Protein AF-A0AAU9S5Z3-F1 (afdb_monomer_lite)

Secondary structure (DSSP, 8-state):
-HHHHHHHHHHHHHHHHHHHHT-PPPP-GGG-PPPP--PPP-TTSPPS-PBPPTT-GGGS----TT--EEEEEEEEETTEEEEEEEES--EEESS-----GGGS--EEEEESBTTB--EEEE-EEE--EE---STTPPEEE--EEEEEEE-S-STT---PPTT-EEEEEEEETTTTEEPPPEEEEPPPPPBTTB--S-EEEEES--SBHHHHHHHHHHHHT--SEEEEES--S-GGGSBTTB-S--S-HHHH-TT-SS----THHHHHHHH-

Structure (mmCIF, N/CA/C/O backbone):
data_AF-A0AAU9S5Z3-F1
#
_entry.id   AF-A0AAU9S5Z3-F1
#
loop_
_atom_site.group_PDB
_atom_site.id
_atom_site.type_symbol
_atom_site.label_atom_id
_atom_site.label_alt_id
_atom_site.label_comp_id
_atom_site.label_asym_id
_atom_site.label_entity_id
_atom_site.label_seq_id
_atom_site.pdbx_PDB_ins_code
_atom_site.Cartn_x
_atom_site.Cartn_y
_atom_site.Cartn_z
_atom_site.occupancy
_atom_site.B_iso_or_equiv
_atom_site.auth_seq_id
_atom_site.auth_comp_id
_atom_site.auth_asym_id
_atom_site.auth_atom_id
_atom_site.pdbx_PDB_model_num
ATOM 1 N N . MET A 1 1 ? -28.022 -54.995 26.817 1.00 54.12 1 MET A N 1
ATOM 2 C CA . MET A 1 1 ? -28.058 -53.637 26.230 1.00 54.12 1 MET A CA 1
ATOM 3 C C . MET A 1 1 ? -27.309 -52.632 27.107 1.00 54.12 1 MET A C 1
ATOM 5 O O . MET A 1 1 ? -26.484 -51.902 26.582 1.00 54.12 1 MET A O 1
ATOM 9 N N . GLU A 1 2 ? -27.480 -52.670 28.433 1.00 51.84 2 GLU A N 1
ATOM 10 C CA . GLU A 1 2 ? -26.767 -51.786 29.379 1.00 51.84 2 GLU A CA 1
ATOM 11 C C . GLU A 1 2 ? -25.238 -51.988 29.429 1.00 51.84 2 GLU A C 1
ATOM 13 O O . GLU A 1 2 ? -24.499 -51.007 29.413 1.00 51.84 2 GLU A O 1
ATOM 18 N N . LEU A 1 3 ? -24.736 -53.234 29.379 1.00 49.97 3 LEU A N 1
ATOM 19 C CA . LEU A 1 3 ? -23.282 -53.489 29.341 1.00 49.97 3 LEU A CA 1
ATOM 20 C C . LEU A 1 3 ? -22.594 -52.896 28.097 1.00 49.97 3 LEU A C 1
ATOM 22 O O . LEU A 1 3 ? -21.469 -52.413 28.181 1.00 49.97 3 LEU A O 1
ATOM 26 N N . TYR A 1 4 ? -23.277 -52.908 26.950 1.00 49.53 4 TYR A N 1
ATOM 27 C CA . TYR A 1 4 ? -22.730 -52.408 25.685 1.00 49.53 4 TYR A CA 1
ATOM 28 C C . TYR A 1 4 ? -22.625 -50.874 25.690 1.00 49.53 4 TYR A C 1
ATOM 30 O O . TYR A 1 4 ? -21.652 -50.309 25.198 1.00 49.53 4 TYR A O 1
ATOM 38 N N . CYS A 1 5 ? -23.596 -50.203 26.319 1.00 53.72 5 CYS A N 1
ATOM 39 C CA . CYS A 1 5 ? -23.606 -48.752 26.484 1.00 53.72 5 CYS A CA 1
ATOM 40 C C . CYS A 1 5 ? -22.512 -48.274 27.457 1.00 53.72 5 CYS A C 1
ATOM 42 O O . CYS A 1 5 ? -21.870 -47.255 27.208 1.00 53.72 5 CYS A O 1
ATOM 44 N N . SER A 1 6 ? -22.255 -49.043 28.523 1.00 56.69 6 SER A N 1
ATOM 45 C CA . SER A 1 6 ? -21.186 -48.767 29.493 1.00 56.69 6 SER A CA 1
ATOM 46 C C . SER A 1 6 ? -19.790 -48.881 28.864 1.00 56.69 6 SER A C 1
ATOM 48 O O . SER A 1 6 ? -18.976 -47.969 28.997 1.00 56.69 6 SER A O 1
ATOM 50 N N . CYS A 1 7 ? -19.535 -49.929 28.067 1.00 58.22 7 CYS A N 1
ATOM 51 C CA . CYS A 1 7 ? -18.265 -50.079 27.347 1.00 58.22 7 CYS A CA 1
ATOM 52 C C . CYS A 1 7 ? -18.008 -48.951 26.338 1.00 58.22 7 CYS A C 1
ATOM 54 O O . CYS A 1 7 ? -16.889 -48.449 26.267 1.00 58.22 7 CYS A O 1
ATOM 56 N N . ILE A 1 8 ? -19.023 -48.521 25.581 1.00 66.94 8 ILE A N 1
ATOM 5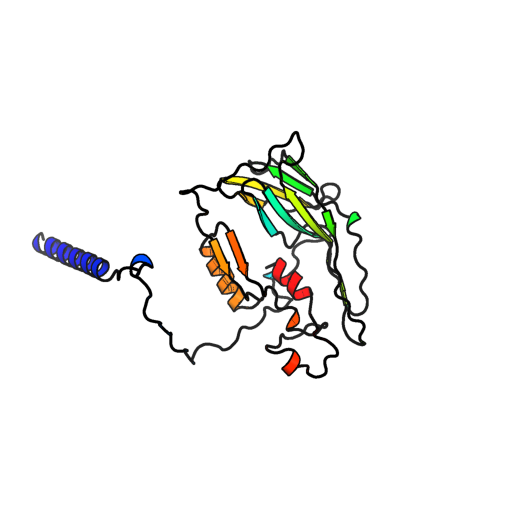7 C CA . ILE A 1 8 ? -18.879 -47.420 24.614 1.00 66.94 8 ILE A CA 1
ATOM 58 C C . ILE A 1 8 ? -18.582 -46.099 25.338 1.00 66.94 8 ILE A C 1
ATOM 60 O O . ILE A 1 8 ? -17.684 -45.366 24.924 1.00 66.94 8 ILE A O 1
ATOM 64 N N . ALA A 1 9 ? -19.266 -45.820 26.451 1.00 65.81 9 ALA A N 1
ATOM 65 C CA . ALA A 1 9 ? -19.010 -44.631 27.262 1.00 65.81 9 ALA A CA 1
ATOM 66 C C . ALA A 1 9 ? -17.590 -44.625 27.858 1.00 65.81 9 ALA A C 1
ATOM 68 O O . ALA A 1 9 ? -16.917 -43.596 27.821 1.00 65.81 9 ALA A O 1
ATOM 69 N N . SER A 1 10 ? -17.093 -45.770 28.339 1.00 63.00 10 SER A N 1
ATOM 70 C CA . SER A 1 10 ? -15.720 -45.896 28.848 1.00 63.00 10 SER A CA 1
ATOM 71 C C . SER A 1 10 ? -14.662 -45.722 27.758 1.00 63.00 10 SER A C 1
ATOM 73 O O . SER A 1 10 ? -13.643 -45.083 28.009 1.00 63.00 10 SER A O 1
ATOM 75 N N . VAL A 1 11 ? -14.897 -46.236 26.546 1.00 69.12 11 VAL A N 1
ATOM 76 C CA . VAL A 1 11 ? -13.977 -46.059 25.409 1.00 69.12 11 VAL A CA 1
ATOM 77 C C . VAL A 1 11 ? -13.938 -44.599 24.961 1.00 69.12 11 VAL A C 1
ATOM 79 O O . VAL A 1 11 ? -12.851 -44.069 24.757 1.00 69.12 11 VAL A O 1
ATOM 82 N N . ILE A 1 12 ? -15.088 -43.921 24.877 1.00 68.06 12 ILE A N 1
ATOM 83 C CA . ILE A 1 12 ? -15.162 -42.487 24.546 1.00 68.06 12 ILE A CA 1
ATOM 84 C C . ILE A 1 12 ? -14.472 -41.643 25.625 1.00 68.06 12 ILE A C 1
ATOM 86 O O . ILE A 1 12 ? -13.715 -40.732 25.297 1.00 68.06 12 ILE A O 1
ATOM 90 N N . PHE A 1 13 ? -14.677 -41.962 26.906 1.00 64.00 13 PHE A N 1
ATOM 91 C CA . PHE A 1 13 ? -14.019 -41.273 28.016 1.00 64.00 13 PHE A CA 1
ATOM 92 C C . PHE A 1 13 ? -12.497 -41.464 27.992 1.00 64.00 13 PHE A C 1
ATOM 94 O O . PHE A 1 13 ? -11.759 -40.491 28.108 1.00 64.00 13 PHE A O 1
ATOM 101 N N . LEU A 1 14 ? -12.011 -42.687 27.758 1.00 59.34 14 LEU A N 1
ATOM 102 C CA . LEU A 1 14 ? -10.579 -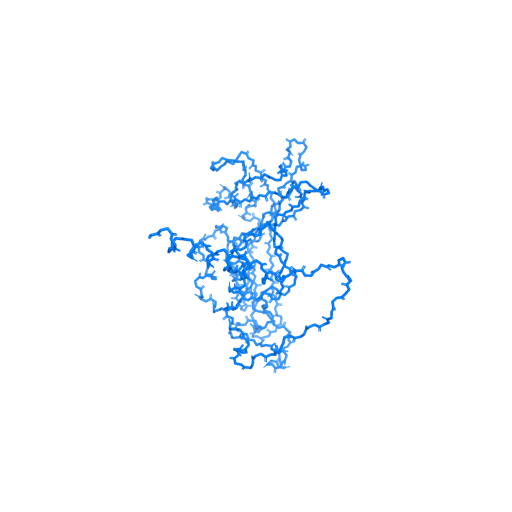42.969 27.590 1.00 59.34 14 LEU A CA 1
ATOM 103 C C . LEU A 1 14 ? -9.987 -42.252 26.369 1.00 59.34 14 LEU A C 1
ATOM 105 O O . LEU A 1 14 ? -8.864 -41.758 26.446 1.00 59.34 14 LEU A O 1
ATOM 109 N N . PHE A 1 15 ? -10.742 -42.137 25.273 1.00 57.88 15 PHE A N 1
ATOM 110 C CA . PHE A 1 15 ? -10.331 -41.367 24.097 1.00 57.88 15 PHE A CA 1
ATOM 111 C C . PHE A 1 15 ? -10.227 -39.868 24.412 1.00 57.88 15 PHE A C 1
ATOM 113 O O . PHE A 1 15 ? -9.223 -39.244 24.085 1.00 57.88 15 PHE A O 1
ATOM 120 N N . LEU A 1 16 ? -11.216 -39.292 25.103 1.00 56.28 16 LEU A N 1
ATOM 121 C CA . LEU A 1 16 ? -11.210 -37.882 25.511 1.00 56.28 16 LEU A CA 1
ATOM 122 C C . LEU A 1 16 ? -10.078 -37.570 26.502 1.00 56.28 16 LEU A C 1
ATOM 124 O O . LEU A 1 16 ? -9.412 -36.546 26.362 1.00 56.28 16 LEU A O 1
ATOM 128 N N . VAL A 1 17 ? -9.805 -38.467 27.453 1.00 56.72 17 VAL A N 1
ATOM 129 C CA . VAL A 1 17 ? -8.675 -38.343 28.389 1.00 56.72 17 VAL A CA 1
ATOM 130 C C . VAL A 1 17 ? -7.336 -38.489 27.658 1.00 56.72 17 VAL A C 1
ATOM 132 O O . VAL A 1 17 ? -6.412 -37.735 27.942 1.00 56.72 17 VAL A O 1
ATOM 135 N N . GLY A 1 18 ? -7.227 -39.387 26.673 1.00 52.41 18 GLY A N 1
ATOM 136 C CA . GLY A 1 18 ? -6.024 -39.547 25.845 1.00 52.41 18 GLY A CA 1
ATOM 137 C C . GLY A 1 18 ? -5.742 -38.356 24.920 1.00 52.41 18 GLY A C 1
ATOM 138 O O . GLY A 1 18 ? -4.580 -38.015 24.692 1.00 52.41 18 GLY A O 1
ATOM 139 N N . VAL A 1 19 ? -6.787 -37.685 24.426 1.00 54.22 19 VAL A N 1
ATOM 140 C CA . VAL A 1 19 ? -6.673 -36.434 23.655 1.00 54.22 19 VAL A CA 1
ATOM 141 C C . VAL A 1 19 ? -6.296 -35.263 24.570 1.00 54.22 19 VAL A C 1
ATOM 143 O O . VAL A 1 19 ? -5.438 -34.465 24.204 1.00 54.22 19 VAL A O 1
ATOM 146 N N . ALA A 1 20 ? -6.851 -35.193 25.785 1.00 51.81 20 ALA A N 1
ATOM 147 C CA . ALA A 1 20 ? -6.477 -34.184 26.779 1.00 51.81 20 ALA A CA 1
ATOM 148 C C . ALA A 1 20 ? -5.044 -34.375 27.317 1.00 51.81 20 ALA A C 1
ATOM 150 O O . ALA A 1 20 ? -4.343 -33.395 27.555 1.00 51.81 20 ALA A O 1
ATOM 151 N N . ALA A 1 21 ? -4.579 -35.620 27.463 1.00 49.38 21 ALA A N 1
ATOM 152 C CA . ALA A 1 21 ? -3.237 -35.945 27.953 1.00 49.38 21 ALA A CA 1
ATOM 153 C C . ALA A 1 21 ? -2.117 -35.680 26.927 1.00 49.38 21 ALA A C 1
ATOM 155 O O . ALA A 1 21 ? -0.960 -35.550 27.313 1.00 49.38 21 ALA A O 1
ATOM 156 N N . ASN A 1 22 ? -2.449 -35.574 25.634 1.00 49.84 22 ASN A N 1
ATOM 157 C CA . ASN A 1 22 ? -1.503 -35.216 24.569 1.00 49.84 22 ASN A CA 1
ATOM 158 C C . ASN A 1 22 ? -1.492 -33.716 24.235 1.00 49.84 22 ASN A C 1
ATOM 160 O O . ASN A 1 22 ? -0.796 -33.300 23.307 1.00 49.84 22 ASN A O 1
ATOM 164 N N . ALA A 1 23 ? -2.222 -32.887 24.986 1.00 54.69 23 ALA A N 1
ATOM 165 C CA . ALA A 1 23 ? -2.047 -31.443 24.936 1.00 54.69 23 ALA A CA 1
ATOM 166 C C . ALA A 1 23 ? -0.729 -31.091 25.638 1.00 54.69 23 ALA A C 1
ATOM 168 O O . ALA A 1 23 ? -0.698 -30.725 26.811 1.00 54.69 23 ALA A O 1
ATOM 169 N N . GLN A 1 24 ? 0.383 -31.267 24.925 1.00 63.69 24 GLN A N 1
ATOM 170 C CA . GLN A 1 24 ? 1.688 -30.810 25.376 1.00 63.69 24 GLN A CA 1
ATOM 171 C C . GLN A 1 24 ? 1.572 -29.313 25.691 1.00 63.69 24 GLN A C 1
ATOM 173 O O . GLN A 1 24 ? 1.201 -28.520 24.824 1.00 63.69 24 GLN A O 1
ATOM 178 N N . SER A 1 25 ? 1.800 -28.943 26.952 1.00 75.56 25 SER A N 1
ATOM 179 C CA . SER A 1 25 ? 1.695 -27.558 27.408 1.00 75.56 25 SER A CA 1
ATOM 180 C C . SER A 1 25 ? 2.581 -26.662 26.547 1.00 75.56 25 SER A C 1
ATOM 182 O O . SER A 1 25 ? 3.755 -26.977 26.341 1.00 75.56 25 SER A O 1
ATOM 184 N N . ILE A 1 26 ? 2.029 -25.556 26.042 1.00 82.00 26 ILE A N 1
ATOM 185 C CA . ILE A 1 26 ? 2.811 -24.570 25.292 1.00 82.00 26 ILE A CA 1
ATOM 186 C C . ILE A 1 26 ? 3.797 -23.936 26.282 1.00 82.00 26 ILE A C 1
ATOM 188 O O . ILE A 1 26 ? 3.345 -23.342 27.263 1.00 82.00 26 ILE A O 1
ATOM 192 N N . PRO A 1 27 ? 5.112 -24.074 26.061 1.00 87.62 27 PRO A N 1
ATOM 193 C CA . PRO A 1 27 ? 6.106 -23.578 26.999 1.00 87.62 27 PRO A CA 1
ATOM 194 C C . PRO A 1 27 ? 6.064 -22.044 27.067 1.00 87.62 27 PRO A C 1
ATOM 196 O O . PRO A 1 27 ? 5.854 -21.373 26.050 1.00 87.62 27 PRO A O 1
ATOM 199 N N . THR A 1 28 ? 6.256 -21.479 28.259 1.00 93.31 28 THR A N 1
ATOM 200 C CA . THR A 1 28 ? 6.151 -20.029 28.502 1.00 93.31 28 THR A CA 1
ATOM 201 C C . THR A 1 28 ? 7.492 -19.405 28.873 1.00 93.31 28 THR A C 1
ATOM 203 O O . THR A 1 28 ? 8.337 -20.035 29.501 1.00 93.31 28 THR A O 1
ATOM 206 N N . THR A 1 29 ? 7.710 -18.136 28.522 1.00 94.56 29 THR A N 1
ATOM 207 C CA . THR A 1 29 ? 8.977 -17.443 28.836 1.00 94.56 29 THR A CA 1
ATOM 208 C C . THR A 1 29 ? 9.222 -17.256 30.340 1.00 94.56 29 THR A C 1
ATOM 210 O O . THR A 1 29 ? 10.347 -16.953 30.732 1.00 94.56 29 THR A O 1
ATOM 213 N N . LEU A 1 30 ? 8.209 -17.477 31.190 1.00 95.94 30 LEU A N 1
ATOM 214 C CA . LEU A 1 30 ? 8.353 -17.531 32.651 1.00 95.94 30 LEU A CA 1
ATOM 215 C C . LEU A 1 30 ? 9.227 -18.707 33.117 1.00 95.94 30 LEU A C 1
ATOM 217 O O . LEU A 1 30 ? 9.802 -18.644 34.199 1.00 95.94 30 LEU A O 1
ATOM 221 N N . GLU A 1 31 ? 9.349 -19.757 32.303 1.00 93.56 31 GLU A N 1
ATOM 222 C CA . GLU A 1 31 ? 10.157 -20.952 32.586 1.00 93.56 31 GLU A CA 1
ATOM 223 C C . GLU A 1 31 ? 11.652 -20.753 32.270 1.00 93.56 31 GLU A C 1
ATOM 225 O O . GLU A 1 31 ? 12.472 -21.621 32.569 1.00 93.56 31 GLU A O 1
ATOM 230 N N . GLY A 1 32 ? 12.024 -19.607 31.692 1.00 93.31 32 GLY A N 1
ATOM 231 C CA . GLY A 1 32 ? 13.385 -19.301 31.257 1.00 93.31 32 GLY A CA 1
ATOM 232 C C . GLY A 1 32 ? 13.624 -19.573 29.765 1.00 93.31 32 GLY A C 1
ATOM 233 O O . GLY A 1 32 ? 12.681 -19.782 29.000 1.00 93.31 32 GLY A O 1
ATOM 234 N N . PRO A 1 33 ? 14.886 -19.504 29.302 1.00 94.00 33 PRO A N 1
ATOM 235 C CA . PRO A 1 33 ? 15.214 -19.709 27.897 1.00 94.00 33 PRO A CA 1
ATOM 236 C C . PRO A 1 33 ? 15.039 -21.175 27.487 1.00 94.00 33 PRO A C 1
ATOM 238 O O . PRO A 1 33 ? 15.480 -22.094 28.178 1.00 94.00 33 PRO A O 1
ATOM 241 N N . PHE A 1 34 ? 14.454 -21.391 26.312 1.00 91.75 34 PHE A N 1
ATOM 242 C CA . PHE A 1 34 ? 14.316 -22.723 25.729 1.00 91.75 34 PHE A CA 1
ATOM 243 C C . PHE A 1 34 ? 15.591 -23.160 25.007 1.00 91.75 34 PHE A C 1
ATOM 245 O O . PHE A 1 34 ? 16.363 -22.335 24.513 1.00 91.75 34 PHE A O 1
ATOM 252 N N . GLN A 1 35 ? 15.786 -24.476 24.901 1.00 93.56 35 GLN A N 1
ATOM 253 C CA . GLN A 1 35 ? 16.856 -25.035 24.076 1.00 93.56 35 GLN A CA 1
ATOM 254 C C . GLN A 1 35 ? 16.640 -24.647 22.602 1.00 93.56 35 GLN A C 1
ATOM 256 O O . GLN A 1 35 ? 15.519 -24.797 22.107 1.00 93.56 35 GLN A O 1
ATOM 261 N N . PRO A 1 36 ? 17.673 -24.170 21.881 1.00 95.56 36 PRO A N 1
ATOM 262 C CA . PRO A 1 36 ? 17.547 -23.846 20.465 1.00 95.56 36 PRO A CA 1
ATOM 263 C C . PRO A 1 36 ? 17.084 -25.053 19.642 1.00 95.56 36 PRO A C 1
ATOM 265 O O . PRO A 1 36 ? 17.676 -26.130 19.705 1.00 95.56 36 PRO A O 1
ATOM 268 N N . VAL A 1 37 ? 16.044 -24.861 18.829 1.00 93.75 37 VAL A N 1
ATOM 269 C CA . VAL A 1 37 ? 15.511 -25.886 17.923 1.00 93.75 37 VAL A CA 1
ATOM 270 C C . VAL A 1 37 ? 15.708 -25.428 16.486 1.00 93.75 37 VAL A C 1
ATOM 272 O O . VAL A 1 37 ? 15.333 -24.317 16.124 1.00 93.75 37 VAL A O 1
ATOM 275 N N . THR A 1 38 ? 16.260 -26.303 15.648 1.00 96.19 38 THR A N 1
ATOM 276 C CA . THR A 1 38 ? 16.353 -26.097 14.198 1.00 96.19 38 THR A CA 1
ATOM 277 C C . THR A 1 38 ? 15.507 -27.148 13.495 1.00 96.19 38 THR A C 1
ATOM 279 O O . THR A 1 38 ? 15.628 -28.339 13.780 1.00 96.19 38 THR A O 1
ATOM 282 N N . ARG A 1 39 ? 14.643 -26.724 12.571 1.00 93.56 39 ARG A N 1
ATOM 283 C CA . ARG A 1 39 ? 13.939 -27.642 11.669 1.00 93.56 39 ARG A CA 1
ATOM 284 C C . ARG A 1 39 ? 14.838 -27.931 10.472 1.00 93.56 39 ARG A C 1
ATOM 286 O O . ARG A 1 39 ? 15.326 -27.001 9.835 1.00 93.56 39 ARG A O 1
ATOM 293 N N . SER A 1 40 ? 15.073 -29.211 10.188 1.00 94.62 40 SER A N 1
ATOM 294 C CA . SER A 1 40 ? 15.846 -29.624 9.017 1.00 94.62 40 SER A CA 1
ATOM 295 C C . SER A 1 40 ? 15.183 -29.118 7.739 1.00 94.62 40 SER A C 1
ATOM 297 O O . SER A 1 40 ? 13.963 -29.188 7.601 1.00 94.62 40 SER A O 1
ATOM 299 N N . PHE A 1 41 ? 15.996 -28.616 6.811 1.00 92.00 41 PHE A N 1
ATOM 300 C CA . PHE A 1 41 ? 15.519 -28.220 5.493 1.00 92.00 41 PHE A CA 1
ATOM 301 C C . PHE A 1 41 ? 14.969 -29.441 4.750 1.00 92.00 41 PHE A C 1
ATOM 303 O O . PHE A 1 41 ? 15.660 -30.454 4.642 1.00 92.00 41 PHE A O 1
ATOM 310 N N . ASP A 1 42 ? 13.746 -29.331 4.236 1.00 93.12 42 ASP A N 1
ATOM 311 C CA . ASP A 1 42 ? 13.145 -30.347 3.379 1.00 93.12 42 ASP A CA 1
ATOM 312 C C . ASP A 1 42 ? 13.542 -30.077 1.914 1.00 93.12 42 ASP A C 1
ATOM 314 O O . ASP A 1 42 ? 13.062 -29.111 1.312 1.00 93.12 42 ASP A O 1
ATOM 318 N N . PRO A 1 43 ? 14.419 -30.905 1.316 1.00 91.88 43 PRO A N 1
ATOM 319 C CA . PRO A 1 43 ? 14.903 -30.688 -0.041 1.00 91.88 43 PRO A CA 1
ATOM 320 C C . PRO A 1 43 ? 13.848 -30.958 -1.120 1.00 91.88 43 PRO A C 1
ATOM 322 O O . PRO A 1 43 ? 14.106 -30.631 -2.278 1.00 91.88 43 PRO A O 1
ATOM 325 N N . SER A 1 44 ? 12.699 -31.547 -0.772 1.00 93.12 44 SER A N 1
ATOM 326 C CA . SER A 1 44 ? 11.589 -31.770 -1.705 1.00 93.12 44 SER A CA 1
ATOM 327 C C . SER A 1 44 ? 10.777 -30.500 -1.985 1.00 93.12 44 SER A C 1
ATOM 329 O O . SER A 1 44 ? 10.070 -30.433 -2.992 1.00 93.12 44 SER A O 1
ATOM 331 N N . LEU A 1 45 ? 10.899 -29.473 -1.135 1.00 88.69 45 LEU A N 1
ATOM 332 C CA . LEU A 1 45 ? 10.197 -28.207 -1.308 1.00 88.69 45 LEU A CA 1
ATOM 333 C C . LEU A 1 45 ? 10.749 -27.414 -2.497 1.00 88.69 45 LEU A C 1
ATOM 335 O O . LEU A 1 45 ? 11.958 -27.348 -2.744 1.00 88.69 45 LEU A O 1
ATOM 339 N N . ARG A 1 46 ? 9.838 -26.752 -3.221 1.00 84.94 46 ARG A N 1
ATOM 340 C CA . ARG A 1 46 ? 10.189 -25.854 -4.323 1.00 84.94 46 ARG A CA 1
ATOM 341 C C . ARG A 1 46 ? 11.108 -24.736 -3.820 1.00 84.94 46 ARG A C 1
ATOM 343 O O . ARG A 1 46 ? 10.836 -24.100 -2.806 1.00 84.94 46 ARG A O 1
ATOM 350 N N . ARG A 1 47 ? 12.181 -24.468 -4.570 1.00 84.75 47 ARG A N 1
ATOM 351 C CA . ARG A 1 47 ? 13.092 -23.349 -4.302 1.00 84.75 47 ARG A CA 1
ATOM 352 C C . ARG A 1 47 ? 12.609 -22.093 -5.021 1.00 84.75 47 ARG A C 1
ATOM 354 O O . ARG A 1 47 ? 12.389 -22.130 -6.230 1.00 84.75 47 ARG A O 1
ATOM 361 N N . GLY A 1 48 ? 12.512 -20.994 -4.279 1.00 84.69 48 GLY A N 1
ATOM 362 C CA . GLY A 1 48 ? 12.032 -19.712 -4.791 1.00 84.69 48 GLY A CA 1
ATOM 363 C C . GLY A 1 48 ? 10.512 -19.654 -4.949 1.00 84.69 48 GLY A C 1
ATOM 364 O O . GLY A 1 48 ? 9.805 -20.647 -4.775 1.00 84.69 48 GLY A O 1
ATOM 365 N N . SER A 1 49 ? 10.025 -18.463 -5.270 1.00 90.81 49 SER A N 1
ATOM 366 C CA . SER A 1 49 ? 8.616 -18.180 -5.524 1.00 90.81 49 SER A CA 1
ATOM 367 C C . SER A 1 49 ? 8.527 -17.337 -6.787 1.00 90.81 49 SER A C 1
ATOM 369 O O . SER A 1 49 ? 9.291 -16.384 -6.926 1.00 90.81 49 SER A O 1
ATOM 371 N N . ASP A 1 50 ? 7.635 -17.701 -7.707 1.00 91.38 50 ASP A N 1
ATOM 372 C CA . ASP A 1 50 ? 7.446 -16.921 -8.928 1.00 91.38 50 ASP A CA 1
ATOM 373 C C . ASP A 1 50 ? 6.650 -15.658 -8.611 1.00 91.38 50 ASP A C 1
ATOM 375 O O . ASP A 1 50 ? 5.562 -15.723 -8.018 1.00 91.38 50 ASP A O 1
ATOM 379 N N . ASP A 1 51 ? 7.178 -14.520 -9.047 1.00 94.94 51 ASP A N 1
ATOM 380 C CA . ASP A 1 51 ? 6.465 -13.253 -9.065 1.00 94.94 51 ASP A CA 1
ATOM 381 C C . ASP A 1 51 ? 5.174 -13.366 -9.881 1.00 94.94 51 ASP A C 1
ATOM 383 O O . ASP A 1 51 ? 5.140 -13.949 -10.967 1.00 94.94 51 ASP A O 1
ATOM 387 N N . LEU A 1 52 ? 4.096 -12.772 -9.366 1.00 95.56 52 LEU A N 1
ATOM 388 C CA . LEU A 1 52 ? 2.847 -12.674 -10.108 1.00 95.56 52 LEU A CA 1
ATOM 389 C C . LEU A 1 52 ? 3.071 -11.844 -11.379 1.00 95.56 52 LEU A C 1
ATOM 391 O O . LEU A 1 52 ? 3.643 -10.751 -11.284 1.00 95.56 52 LEU A O 1
ATOM 395 N N . PRO A 1 53 ? 2.603 -12.305 -12.550 1.00 94.25 53 PRO A N 1
ATOM 396 C CA . PRO A 1 53 ? 2.763 -11.550 -13.782 1.00 94.25 53 PRO A CA 1
ATOM 397 C C . PRO A 1 53 ? 1.903 -10.278 -13.739 1.00 94.25 53 PRO A C 1
ATOM 399 O O . PRO A 1 53 ? 0.863 -10.238 -13.083 1.00 94.25 53 PRO A O 1
ATOM 402 N N . MET A 1 54 ? 2.338 -9.208 -14.410 1.00 93.44 54 MET A N 1
ATOM 403 C CA . MET A 1 54 ? 1.672 -7.895 -14.322 1.00 93.44 54 MET A CA 1
ATOM 404 C C . MET A 1 54 ? 0.257 -7.861 -14.915 1.00 93.44 54 MET A C 1
ATOM 406 O O . MET A 1 54 ? -0.514 -6.957 -14.603 1.00 93.44 54 MET A O 1
ATOM 410 N N . ASP A 1 55 ? -0.092 -8.836 -15.751 1.00 92.56 55 ASP A N 1
ATOM 411 C CA . ASP A 1 55 ? -1.432 -9.046 -16.303 1.00 92.56 55 ASP A CA 1
ATOM 412 C C . ASP A 1 55 ? -2.331 -9.911 -15.399 1.00 92.56 55 ASP A C 1
ATOM 414 O O . ASP A 1 55 ? -3.501 -10.137 -15.723 1.00 92.56 55 ASP A O 1
ATOM 418 N N . HIS A 1 56 ? -1.826 -10.369 -14.246 1.00 94.81 56 HIS A N 1
ATOM 419 C CA . HIS A 1 56 ? -2.602 -11.138 -13.282 1.00 94.81 56 HIS A CA 1
ATOM 420 C C . HIS A 1 56 ? -3.846 -10.335 -12.836 1.00 94.81 56 HIS A C 1
ATOM 422 O O . HIS A 1 56 ? -3.709 -9.182 -12.420 1.00 94.81 56 HIS A O 1
ATOM 428 N N . PRO A 1 57 ? -5.060 -10.928 -12.809 1.00 93.56 57 PRO A N 1
ATOM 429 C CA . PRO A 1 57 ? -6.309 -10.202 -12.538 1.00 93.56 57 PRO A CA 1
ATOM 430 C C . PRO A 1 57 ? -6.319 -9.367 -11.249 1.00 93.56 57 PRO A C 1
ATOM 432 O O . PRO A 1 57 ? -6.836 -8.257 -11.242 1.00 93.56 57 PRO A O 1
ATOM 435 N N . ARG A 1 58 ? -5.707 -9.878 -10.172 1.00 90.56 58 ARG A N 1
ATOM 436 C CA . ARG A 1 58 ? -5.549 -9.161 -8.888 1.00 90.56 58 ARG A CA 1
ATOM 437 C C . ARG A 1 58 ? -4.684 -7.891 -8.960 1.00 90.56 58 ARG A C 1
ATOM 439 O O . ARG A 1 58 ? -4.840 -7.025 -8.119 1.00 90.56 58 ARG A O 1
ATOM 446 N N . LEU A 1 59 ? -3.788 -7.770 -9.943 1.00 94.62 59 LEU A N 1
ATOM 447 C CA . LEU A 1 59 ? -2.907 -6.601 -10.105 1.00 94.62 59 LEU A CA 1
ATOM 448 C C . LEU A 1 59 ? -3.465 -5.586 -11.109 1.00 94.62 59 LEU A C 1
ATOM 450 O O . LEU A 1 59 ? -2.918 -4.491 -11.291 1.00 94.62 59 LEU A O 1
ATOM 454 N N . LYS A 1 60 ? -4.540 -5.963 -11.807 1.00 92.31 60 LYS A N 1
ATOM 455 C CA . LYS A 1 60 ? -5.171 -5.133 -12.819 1.00 92.31 60 LYS A CA 1
ATOM 456 C C . LYS A 1 60 ? -5.881 -3.963 -12.149 1.00 92.31 60 LYS A C 1
ATOM 458 O O . LYS A 1 60 ? -6.586 -4.113 -11.155 1.00 92.31 60 LYS A O 1
ATOM 463 N N . LYS A 1 61 ? -5.732 -2.784 -12.744 1.00 92.81 61 LYS A N 1
ATOM 464 C CA . LYS A 1 61 ? -6.549 -1.627 -12.399 1.00 92.81 61 LYS A CA 1
ATOM 465 C C . LYS A 1 61 ? -8.013 -1.899 -12.772 1.00 92.81 61 LYS A C 1
ATOM 467 O O . LYS A 1 61 ? -8.323 -2.094 -13.947 1.00 92.81 61 LYS A O 1
ATOM 472 N N . ASN A 1 62 ? -8.896 -1.898 -11.774 1.00 90.31 62 ASN A N 1
ATOM 473 C CA . ASN A 1 62 ? -10.332 -2.173 -11.940 1.00 90.31 62 ASN A CA 1
ATOM 474 C C . ASN A 1 62 ? -11.208 -0.911 -11.911 1.00 90.31 62 ASN A C 1
ATOM 476 O O . ASN A 1 62 ? -12.431 -1.010 -11.931 1.00 90.31 62 ASN A O 1
ATOM 480 N N . VAL A 1 63 ? -10.590 0.269 -11.871 1.00 92.25 63 VAL A N 1
ATOM 481 C CA . VAL A 1 63 ? -11.275 1.564 -11.867 1.00 92.25 63 VAL A CA 1
ATOM 482 C C . VAL A 1 63 ? -10.852 2.391 -13.079 1.00 92.25 63 VAL A C 1
ATOM 484 O O . VAL A 1 63 ? -9.761 2.214 -13.615 1.00 92.25 63 VAL A O 1
ATOM 487 N N . THR A 1 64 ? -11.714 3.295 -13.531 1.00 89.56 64 THR A N 1
ATOM 488 C CA . THR A 1 64 ? -11.450 4.172 -14.684 1.00 89.56 64 THR A CA 1
ATOM 489 C C . THR A 1 64 ? -11.261 5.618 -14.241 1.00 89.56 64 THR A C 1
ATOM 491 O O . THR A 1 64 ? -11.787 6.006 -13.204 1.00 89.56 64 THR A O 1
ATOM 494 N N . SER A 1 65 ? -10.614 6.455 -15.057 1.00 88.75 65 SER A N 1
ATOM 495 C CA . SER A 1 65 ? -10.495 7.899 -14.789 1.00 88.75 65 SER A CA 1
ATOM 496 C C . SER A 1 65 ? -9.858 8.181 -13.410 1.00 88.75 65 SER A C 1
ATOM 498 O O . SER A 1 65 ? -8.854 7.562 -13.060 1.00 88.75 65 SER A O 1
ATOM 500 N N . MET A 1 66 ? -10.428 9.107 -12.635 1.00 94.25 66 MET A N 1
ATOM 501 C CA . MET A 1 66 ? -9.933 9.543 -11.325 1.00 94.25 66 MET A CA 1
ATOM 502 C C . MET A 1 66 ? -10.581 8.804 -10.147 1.00 94.25 66 MET A C 1
ATOM 504 O O . MET A 1 66 ? -10.547 9.292 -9.021 1.00 94.25 66 MET A O 1
ATOM 508 N N . PHE A 1 67 ? -11.190 7.638 -10.381 1.00 96.88 67 PHE A N 1
ATOM 509 C CA . PHE A 1 67 ? -11.698 6.823 -9.280 1.00 96.88 67 PHE A CA 1
ATOM 510 C C . PHE A 1 67 ? -10.539 6.279 -8.422 1.00 96.88 67 PHE A C 1
ATOM 512 O O . PHE A 1 67 ? -9.517 5.869 -8.979 1.00 96.88 67 PHE A O 1
ATOM 519 N N . PRO A 1 68 ? -10.690 6.247 -7.085 1.00 97.88 68 PRO A N 1
ATOM 520 C CA . PRO A 1 68 ? -9.671 5.725 -6.182 1.00 97.88 68 PRO A CA 1
ATOM 521 C C . PRO A 1 68 ? -9.322 4.249 -6.405 1.00 97.88 68 PRO A C 1
ATOM 523 O O . PRO A 1 68 ? -10.200 3.388 -6.462 1.00 97.88 68 PRO A O 1
ATOM 526 N N . GLU A 1 69 ? -8.028 3.950 -6.411 1.00 97.81 69 GLU A N 1
ATOM 527 C CA . GLU A 1 69 ? -7.443 2.611 -6.297 1.00 97.81 69 GLU A CA 1
ATOM 528 C C . GLU A 1 69 ? -6.409 2.570 -5.162 1.00 97.81 69 GLU A C 1
ATOM 530 O O . GLU A 1 69 ? -6.090 3.601 -4.569 1.00 97.81 69 GLU A O 1
ATOM 535 N N . GLN A 1 70 ? -5.880 1.378 -4.858 1.00 97.94 70 GLN A N 1
ATOM 536 C CA . GLN A 1 70 ? -4.790 1.198 -3.886 1.00 97.94 70 GLN A CA 1
ATOM 537 C C . GLN A 1 70 ? -5.104 1.833 -2.516 1.00 97.94 70 GLN A C 1
ATOM 539 O O . GLN A 1 70 ? -4.286 2.529 -1.914 1.00 97.94 70 GLN A O 1
ATOM 544 N N . ILE A 1 71 ? -6.348 1.660 -2.053 1.00 98.44 71 ILE A N 1
ATOM 545 C CA . ILE A 1 71 ? -6.840 2.315 -0.840 1.00 98.44 71 ILE A CA 1
ATOM 546 C C . ILE A 1 71 ? -6.241 1.625 0.385 1.00 98.44 71 ILE A C 1
ATOM 548 O O . ILE A 1 71 ? -6.510 0.451 0.629 1.00 98.44 71 ILE A O 1
ATOM 552 N N . ALA A 1 72 ? -5.496 2.380 1.185 1.00 98.31 72 ALA A N 1
ATOM 553 C CA . ALA A 1 72 ? -4.811 1.899 2.375 1.00 98.31 72 ALA A CA 1
ATOM 554 C C . ALA A 1 72 ? -5.140 2.751 3.606 1.00 98.31 72 ALA A C 1
ATOM 556 O O . ALA A 1 72 ? -5.377 3.961 3.520 1.00 98.31 72 ALA A O 1
ATOM 557 N N . LEU A 1 73 ? -5.123 2.103 4.770 1.00 98.31 73 LEU A N 1
ATOM 558 C CA . LEU A 1 73 ? -5.306 2.732 6.073 1.00 98.31 73 LEU A CA 1
ATOM 559 C C . LEU A 1 73 ? -4.007 2.663 6.871 1.00 98.31 73 LEU A C 1
ATOM 561 O O . LEU A 1 73 ? -3.322 1.643 6.853 1.00 98.31 73 LEU A O 1
ATOM 565 N N . ALA A 1 74 ? -3.692 3.727 7.606 1.00 97.94 74 ALA A N 1
ATOM 566 C CA . ALA A 1 74 ? -2.570 3.735 8.538 1.00 97.94 74 ALA A CA 1
ATOM 567 C C . ALA A 1 74 ? -2.950 4.435 9.843 1.00 97.94 74 ALA A C 1
ATOM 569 O O . ALA A 1 74 ? -3.463 5.554 9.852 1.00 97.94 74 ALA A O 1
ATOM 570 N N . ILE A 1 75 ? -2.683 3.776 10.966 1.00 95.12 75 ILE A N 1
ATOM 571 C CA . ILE A 1 75 ? -2.996 4.322 12.284 1.00 95.12 75 ILE A CA 1
ATOM 572 C C . ILE A 1 75 ? -2.091 5.512 12.621 1.00 95.12 75 ILE A C 1
ATOM 574 O O . ILE A 1 75 ? -0.883 5.465 12.404 1.00 95.12 75 ILE A O 1
ATOM 578 N N . SER A 1 76 ? -2.668 6.573 13.192 1.00 93.88 76 SER A N 1
ATOM 579 C CA . SER A 1 76 ? -1.902 7.655 13.826 1.00 93.88 76 SER A CA 1
ATOM 580 C C . SER A 1 76 ? -2.031 7.604 15.347 1.00 93.88 76 SER A C 1
ATOM 582 O O . SER A 1 76 ? -1.035 7.710 16.055 1.00 93.88 76 SER A O 1
ATOM 584 N N . SER A 1 77 ? -3.251 7.446 15.856 1.00 92.75 77 SER A N 1
ATOM 585 C CA . SER A 1 77 ? -3.558 7.290 17.279 1.00 92.75 77 SER A CA 1
ATOM 586 C C . SER A 1 77 ? -4.877 6.513 17.426 1.00 92.75 77 SER A C 1
ATOM 588 O O . SER A 1 77 ? -5.568 6.303 16.428 1.00 92.75 77 SER A O 1
ATOM 590 N N . PRO A 1 78 ? -5.297 6.121 18.642 1.00 92.19 78 PRO A N 1
ATOM 591 C CA . PRO A 1 78 ? -6.626 5.533 18.857 1.00 92.19 78 PRO A CA 1
ATOM 592 C C . PRO A 1 78 ? -7.788 6.406 18.355 1.00 92.19 78 PRO A C 1
ATOM 594 O O . PRO A 1 78 ? -8.867 5.895 18.085 1.00 92.19 78 PRO A O 1
ATOM 597 N N . SER A 1 79 ? -7.565 7.715 18.214 1.00 93.62 79 SER A N 1
ATOM 598 C CA . SER A 1 79 ? -8.551 8.695 17.753 1.00 93.62 79 SER A CA 1
ATOM 599 C C . SER A 1 79 ? -8.224 9.307 16.387 1.00 93.62 79 SER A C 1
ATOM 601 O O . SER A 1 79 ? -8.839 10.302 15.988 1.00 93.62 79 SER A O 1
ATOM 603 N N . SER A 1 80 ? -7.254 8.745 15.654 1.00 95.00 80 SER A N 1
ATOM 604 C CA . SER A 1 80 ? -6.848 9.265 14.351 1.00 95.00 80 SER A CA 1
ATOM 605 C C . SER A 1 80 ? -6.342 8.194 13.387 1.00 95.00 80 SER A C 1
ATOM 607 O O . SER A 1 80 ? -5.505 7.356 13.728 1.00 95.00 80 SER A O 1
ATOM 609 N N . MET A 1 81 ? -6.818 8.283 12.146 1.00 97.06 81 MET A N 1
ATOM 610 C CA . MET A 1 81 ? -6.517 7.354 11.060 1.00 97.06 81 MET A CA 1
ATOM 611 C C . MET A 1 81 ? -6.131 8.129 9.801 1.00 97.06 81 MET A C 1
ATOM 613 O O . MET A 1 81 ? -6.766 9.129 9.464 1.00 97.06 81 MET A O 1
ATOM 617 N N .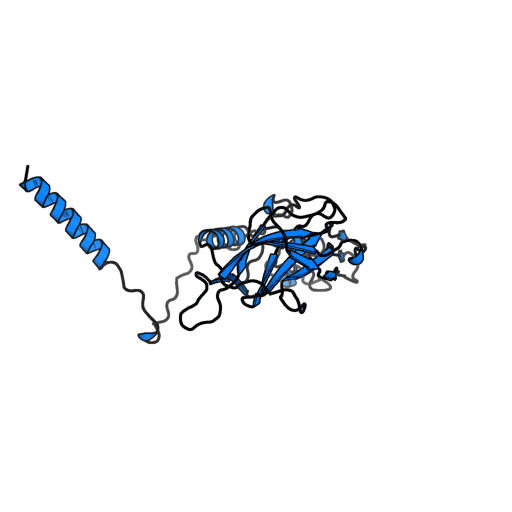 TRP A 1 82 ? -5.118 7.657 9.089 1.00 98.31 82 TRP A N 1
ATOM 618 C CA . TRP A 1 82 ? -4.820 8.076 7.728 1.00 98.31 82 TRP A CA 1
ATOM 619 C C . TRP A 1 82 ? -5.562 7.189 6.742 1.00 98.31 82 TRP A C 1
ATOM 621 O O . TRP A 1 82 ? -5.527 5.965 6.853 1.00 98.31 82 TRP A O 1
ATOM 631 N N . VAL A 1 83 ? -6.183 7.817 5.752 1.00 98.69 83 VAL A N 1
ATOM 632 C CA . VAL A 1 83 ? -6.727 7.159 4.567 1.00 98.69 83 VAL A CA 1
ATOM 633 C C . VAL A 1 83 ? -5.912 7.637 3.378 1.00 98.69 83 VAL A C 1
ATOM 635 O O . VAL A 1 83 ? -5.797 8.845 3.155 1.00 98.69 83 VAL A O 1
ATOM 638 N N . SER A 1 84 ? -5.341 6.697 2.634 1.00 98.81 84 SER A N 1
ATOM 639 C CA . SER A 1 84 ? -4.531 6.983 1.451 1.00 98.81 84 SER A CA 1
ATOM 640 C C . SER A 1 84 ? -5.041 6.204 0.251 1.00 98.81 84 SER A C 1
ATOM 642 O O . SER A 1 84 ? -5.598 5.123 0.422 1.00 98.81 84 SER A O 1
ATOM 644 N N . TRP A 1 85 ? -4.892 6.761 -0.944 1.00 98.75 85 TRP A N 1
ATOM 645 C CA . TRP A 1 85 ? -5.282 6.112 -2.198 1.00 98.75 85 TRP A CA 1
ATOM 646 C C . TRP A 1 85 ? -4.562 6.756 -3.382 1.00 98.75 85 TRP A C 1
ATOM 648 O O . TRP A 1 85 ? -3.934 7.807 -3.233 1.00 98.75 85 TRP A O 1
ATOM 658 N N . VAL A 1 86 ? -4.685 6.147 -4.557 1.00 98.62 86 VAL A N 1
ATOM 659 C CA . VAL A 1 86 ? -4.161 6.675 -5.823 1.00 98.62 86 VAL A CA 1
ATOM 660 C C . VAL A 1 86 ? -5.318 6.950 -6.785 1.00 98.62 86 VAL A C 1
ATOM 662 O O . VAL A 1 86 ? -6.303 6.213 -6.793 1.00 98.62 86 VAL A O 1
ATOM 665 N N . THR A 1 87 ? -5.226 8.011 -7.586 1.00 97.88 87 THR A N 1
ATOM 666 C CA . THR A 1 87 ? -6.132 8.292 -8.713 1.00 97.88 87 THR A CA 1
ATOM 667 C C . THR A 1 87 ? -5.344 8.527 -10.002 1.00 97.88 87 THR A C 1
ATOM 669 O O . THR A 1 87 ? -4.170 8.904 -9.977 1.00 97.88 87 THR A O 1
ATOM 672 N N . GLY A 1 88 ? -5.985 8.300 -11.151 1.00 95.94 88 GLY A N 1
ATOM 673 C CA . GLY A 1 88 ? -5.332 8.436 -12.454 1.00 95.94 88 GLY A CA 1
ATOM 674 C C . GLY A 1 88 ? -4.345 7.306 -12.763 1.00 95.94 88 GLY A C 1
ATOM 675 O O . GLY A 1 88 ? -4.175 6.366 -11.986 1.00 95.94 88 GLY A O 1
ATOM 676 N N . ASP A 1 89 ? -3.747 7.361 -13.950 1.00 95.44 89 ASP A N 1
ATOM 677 C CA . ASP A 1 89 ? -2.831 6.331 -14.441 1.00 95.44 89 ASP A CA 1
ATOM 678 C C . ASP A 1 89 ? -1.376 6.759 -14.260 1.00 95.44 89 ASP A C 1
ATOM 680 O O . ASP A 1 89 ? -0.978 7.852 -14.670 1.00 95.44 89 ASP A O 1
ATOM 684 N N . ALA A 1 90 ? -0.576 5.863 -13.682 1.00 97.06 90 ALA A N 1
ATOM 685 C CA . ALA A 1 90 ? 0.870 5.985 -13.721 1.00 97.06 90 ALA A CA 1
ATOM 686 C C . ALA A 1 90 ? 1.378 5.841 -15.164 1.00 97.06 90 ALA A C 1
ATOM 688 O O . ALA A 1 90 ? 0.789 5.129 -15.982 1.00 97.06 90 ALA A O 1
ATOM 689 N N . GLN A 1 91 ? 2.499 6.485 -15.472 1.00 98.31 91 GLN A N 1
ATOM 690 C CA . GLN A 1 91 ? 3.134 6.404 -16.784 1.00 98.31 91 GLN A CA 1
ATOM 691 C C . GLN A 1 91 ? 4.503 5.756 -16.644 1.00 98.31 91 GLN A C 1
ATOM 693 O O . GLN A 1 91 ? 5.247 6.047 -15.707 1.00 98.31 91 GLN A O 1
ATOM 698 N N . ILE A 1 92 ? 4.848 4.910 -17.609 1.00 98.06 92 ILE A N 1
ATOM 699 C CA . ILE A 1 92 ? 6.165 4.296 -17.717 1.00 98.06 92 ILE A CA 1
ATOM 700 C C . ILE A 1 92 ? 6.646 4.338 -19.164 1.00 98.06 92 ILE A C 1
ATOM 702 O O . ILE A 1 92 ? 5.883 4.064 -20.090 1.00 98.06 92 ILE A O 1
ATOM 706 N N . GLY A 1 93 ? 7.914 4.682 -19.363 1.00 98.12 93 GLY A N 1
ATOM 707 C CA . GLY A 1 93 ? 8.532 4.743 -20.682 1.00 98.12 93 GLY A CA 1
ATOM 708 C C . GLY A 1 93 ? 9.704 5.712 -20.718 1.00 98.12 93 GLY A C 1
ATOM 709 O O . GLY A 1 93 ? 10.115 6.251 -19.697 1.00 98.12 93 GLY A O 1
ATOM 710 N N . LEU A 1 94 ? 10.257 5.957 -21.906 1.00 97.62 94 LEU A N 1
ATOM 711 C CA . LEU A 1 94 ? 11.384 6.887 -22.066 1.00 97.62 94 LEU A CA 1
ATOM 712 C C . LEU A 1 94 ? 11.012 8.318 -21.645 1.00 97.62 94 LEU A C 1
ATOM 714 O O . LEU A 1 94 ? 11.787 8.987 -20.967 1.00 97.62 94 LEU A O 1
ATOM 718 N N . ASN A 1 95 ? 9.798 8.749 -21.991 1.00 96.75 95 ASN A N 1
ATOM 719 C CA . ASN A 1 95 ? 9.254 10.054 -21.634 1.00 96.75 95 ASN A CA 1
ATOM 720 C C . ASN A 1 95 ? 8.012 9.866 -20.765 1.00 96.75 95 ASN A C 1
ATOM 722 O O . ASN A 1 95 ? 7.107 9.119 -21.134 1.00 96.75 95 ASN A O 1
ATOM 726 N N . VAL A 1 96 ? 7.966 10.570 -19.638 1.00 98.31 96 VAL A N 1
ATOM 727 C CA . VAL A 1 96 ? 6.818 10.608 -18.726 1.00 98.31 96 VAL A CA 1
ATOM 728 C C . VAL A 1 96 ? 6.518 12.059 -18.378 1.00 98.31 96 VAL A C 1
ATOM 730 O O . VAL A 1 96 ? 7.432 12.879 -18.291 1.00 98.31 96 VAL A O 1
ATOM 733 N N . THR A 1 97 ? 5.245 12.394 -18.200 1.00 98.38 97 THR A N 1
ATOM 734 C CA . THR A 1 97 ? 4.812 13.733 -17.778 1.00 98.38 97 THR A CA 1
ATOM 735 C C . THR A 1 97 ? 4.043 13.603 -16.469 1.00 98.38 97 THR A C 1
ATOM 737 O O . THR A 1 97 ? 2.938 13.060 -16.492 1.00 98.38 97 THR A O 1
ATOM 740 N N . PRO A 1 98 ? 4.602 14.058 -15.331 1.00 98.38 98 PRO A N 1
ATOM 741 C CA . PRO A 1 98 ? 3.917 13.977 -14.047 1.00 98.38 98 PRO A CA 1
ATOM 742 C C . PRO A 1 98 ? 2.541 14.641 -14.097 1.00 98.38 98 PRO A C 1
ATOM 744 O O . PRO A 1 98 ? 2.385 15.715 -14.680 1.00 98.38 98 PRO A O 1
ATOM 747 N N . LEU A 1 99 ? 1.549 13.996 -13.484 1.00 97.94 99 LEU A N 1
ATOM 748 C CA . LEU A 1 99 ? 0.218 14.578 -13.327 1.00 97.94 99 LEU A CA 1
ATOM 749 C C . LEU A 1 99 ? 0.281 15.785 -12.381 1.00 97.94 99 LEU A C 1
ATOM 751 O O . LEU A 1 99 ? 1.106 15.823 -11.469 1.00 97.94 99 LEU A O 1
ATOM 755 N N . ASP A 1 100 ? -0.617 16.753 -12.569 1.00 97.75 100 ASP A N 1
ATOM 756 C CA . ASP A 1 100 ? -0.783 17.857 -11.624 1.00 97.75 100 ASP A CA 1
ATOM 757 C C . ASP A 1 100 ? -1.674 17.399 -10.452 1.00 97.75 100 ASP A C 1
ATOM 759 O O . ASP A 1 100 ? -2.882 17.204 -10.643 1.00 97.75 100 ASP A O 1
ATOM 763 N N . PRO A 1 101 ? -1.123 17.236 -9.232 1.00 97.25 101 PRO A N 1
ATOM 764 C CA . PRO A 1 101 ? -1.880 16.738 -8.088 1.00 97.25 101 PRO A CA 1
ATOM 765 C C . PRO A 1 101 ? -2.996 17.691 -7.637 1.00 97.25 101 PRO A C 1
ATOM 767 O O . PRO A 1 101 ? -3.892 17.259 -6.913 1.00 97.25 101 PRO A O 1
ATOM 770 N N . SER A 1 102 ? -2.979 18.965 -8.050 1.00 95.50 102 SER A N 1
ATOM 771 C CA . SER A 1 102 ? -4.017 19.946 -7.701 1.00 95.50 102 SER A CA 1
ATOM 772 C C . SER A 1 102 ? -5.324 19.764 -8.478 1.00 95.50 102 SER A C 1
ATOM 774 O O . SER A 1 102 ? -6.347 20.341 -8.111 1.00 95.50 102 SER A O 1
ATOM 776 N N . THR A 1 103 ? -5.309 18.934 -9.525 1.00 94.75 103 THR A N 1
ATOM 777 C CA . THR A 1 103 ? -6.469 18.694 -10.397 1.00 94.75 103 THR A CA 1
ATOM 778 C C . THR A 1 103 ? -7.533 17.790 -9.780 1.00 94.75 103 THR A C 1
ATOM 780 O O . THR A 1 103 ? -8.660 17.786 -10.269 1.00 94.75 103 THR A O 1
ATOM 783 N N . VAL A 1 104 ? -7.202 17.050 -8.716 1.00 95.81 104 VAL A N 1
ATOM 784 C CA . VAL A 1 104 ? -8.107 16.122 -8.021 1.00 95.81 104 VAL A CA 1
ATOM 785 C C . VAL A 1 104 ? -8.049 16.388 -6.519 1.00 95.81 104 VAL A C 1
ATOM 787 O O . VAL A 1 104 ? -6.982 16.344 -5.900 1.00 95.81 104 VAL A O 1
ATOM 790 N N . ALA A 1 105 ? -9.198 16.656 -5.905 1.00 96.25 105 ALA A N 1
ATOM 791 C CA . ALA A 1 105 ? -9.297 16.887 -4.473 1.00 96.25 105 ALA A CA 1
ATOM 792 C C . ALA A 1 105 ? -9.075 15.597 -3.668 1.00 96.25 105 ALA A C 1
ATOM 794 O O . ALA A 1 105 ? -9.389 14.489 -4.094 1.00 96.25 105 ALA A O 1
ATOM 795 N N . SER A 1 106 ? -8.556 15.764 -2.451 1.00 97.81 106 SER A N 1
ATOM 796 C CA . SER A 1 106 ? -8.327 14.668 -1.508 1.00 97.81 106 SER A CA 1
ATOM 797 C C . SER A 1 106 ? -9.365 14.731 -0.397 1.00 97.81 106 SER A C 1
ATOM 799 O O . SER A 1 106 ? -9.170 15.462 0.576 1.00 97.81 106 SER A O 1
ATOM 801 N N . GLU A 1 107 ? -10.476 14.011 -0.532 1.00 97.19 107 GLU A N 1
ATOM 802 C CA . GLU A 1 107 ? -11.583 14.056 0.422 1.00 97.19 107 GLU A CA 1
ATOM 803 C C . GLU A 1 107 ? -11.895 12.684 1.021 1.00 97.19 107 GLU A C 1
ATOM 805 O O . GLU A 1 107 ? -11.890 11.669 0.331 1.00 97.19 107 GLU A O 1
ATOM 810 N N . VAL A 1 108 ? -12.222 12.664 2.314 1.00 97.88 108 VAL A N 1
ATOM 811 C CA . VAL A 1 108 ? -12.785 11.494 2.996 1.00 97.88 108 VAL A CA 1
ATOM 812 C C . VAL A 1 108 ? -14.078 11.891 3.674 1.00 97.88 108 VAL A C 1
ATOM 814 O O . VAL A 1 108 ? -14.102 12.797 4.508 1.00 97.88 108 VAL A O 1
ATOM 817 N N . TRP A 1 109 ? -15.144 11.192 3.314 1.00 96.88 109 TRP A N 1
ATOM 818 C CA . TRP A 1 109 ? -16.464 11.308 3.912 1.00 96.88 109 TRP A CA 1
ATOM 819 C C . TRP A 1 109 ? -16.650 10.100 4.823 1.00 96.88 109 TRP A C 1
ATOM 821 O O . TRP A 1 109 ? -16.438 8.979 4.369 1.00 96.88 109 TRP A O 1
ATOM 831 N N . TYR A 1 110 ? -17.001 10.299 6.093 1.00 97.19 110 TYR A N 1
ATOM 832 C CA . TYR A 1 110 ? -17.074 9.214 7.073 1.00 97.19 110 TYR A CA 1
ATOM 833 C C . TYR A 1 110 ? -18.196 9.394 8.104 1.00 97.19 110 TYR A C 1
ATOM 835 O O . TYR A 1 110 ? -18.700 10.498 8.329 1.00 97.19 110 TYR A O 1
ATOM 843 N N . GLY A 1 111 ? -18.601 8.291 8.732 1.00 96.38 111 GLY A N 1
ATOM 844 C CA . GLY A 1 111 ? -19.644 8.250 9.757 1.00 96.38 111 GLY A CA 1
ATOM 845 C C . GLY A 1 111 ? -19.714 6.897 10.467 1.00 96.38 111 GLY A C 1
ATOM 846 O O . GLY A 1 111 ? -18.997 5.966 10.113 1.00 96.38 111 GLY A O 1
ATOM 847 N N . LYS A 1 112 ? -20.565 6.788 11.493 1.00 96.62 112 LYS A N 1
ATOM 848 C CA . LYS A 1 112 ? -20.733 5.556 12.294 1.00 96.62 112 LYS A CA 1
ATOM 849 C C . LYS A 1 112 ? -21.798 4.600 11.736 1.00 96.62 112 LYS A C 1
ATOM 851 O O . LYS A 1 112 ? -21.929 3.478 12.211 1.00 96.62 112 LYS A O 1
ATOM 856 N N . GLU A 1 113 ? -22.545 5.028 10.720 1.00 97.62 113 GLU A N 1
ATOM 857 C CA . GLU A 1 113 ? -23.611 4.250 10.084 1.00 97.62 113 GLU A CA 1
ATOM 858 C C . GLU A 1 113 ? -23.343 4.106 8.582 1.00 97.62 113 GLU A C 1
ATOM 860 O O . GLU A 1 113 ? -22.979 5.079 7.916 1.00 97.62 113 GLU A O 1
ATOM 865 N N . SER A 1 114 ? -23.548 2.897 8.050 1.00 98.19 114 SER A N 1
ATOM 866 C CA . SER A 1 114 ? -23.431 2.619 6.614 1.00 98.19 114 SER A CA 1
ATOM 867 C C . SER A 1 114 ? -24.386 3.513 5.816 1.00 98.19 114 SER A C 1
ATOM 869 O O . SER A 1 114 ? -25.534 3.742 6.208 1.00 98.19 114 SER A O 1
ATOM 871 N N . GLY A 1 115 ? -23.886 4.075 4.719 1.00 97.44 115 GLY A N 1
ATOM 872 C CA . GLY A 1 115 ? -24.603 5.007 3.852 1.00 97.44 115 GLY A CA 1
ATOM 873 C C . GLY A 1 115 ? -24.789 6.421 4.417 1.00 97.44 115 GLY A C 1
ATOM 874 O O . GLY A 1 115 ? -25.369 7.262 3.730 1.00 97.44 115 GLY A O 1
ATOM 875 N N . LYS A 1 116 ? -24.306 6.726 5.633 1.00 97.06 116 LYS A N 1
ATOM 876 C CA . LYS A 1 116 ? -24.460 8.045 6.275 1.00 97.06 116 LYS A CA 1
ATOM 877 C C . LYS A 1 116 ? -23.113 8.654 6.670 1.00 97.06 116 LYS A C 1
ATOM 879 O O . LYS A 1 116 ? -22.599 8.436 7.766 1.00 97.06 116 LYS A O 1
ATOM 884 N N . TYR A 1 117 ? -22.580 9.506 5.797 1.00 94.62 117 TYR A N 1
ATOM 885 C CA . TYR A 1 117 ? -21.275 10.155 5.975 1.00 94.62 117 TYR A CA 1
ATOM 886 C C . TYR A 1 117 ? -21.424 11.625 6.384 1.00 94.62 117 TYR A C 1
ATOM 888 O O . TYR A 1 117 ? -21.302 12.534 5.567 1.00 94.62 117 TYR A O 1
ATOM 896 N N . LEU A 1 118 ? -21.739 11.864 7.657 1.00 91.88 118 LEU A N 1
ATOM 897 C CA . LEU A 1 118 ? -21.994 13.216 8.175 1.00 91.88 118 LEU A CA 1
ATOM 898 C C . LEU A 1 118 ? -20.721 14.061 8.322 1.00 91.88 118 LEU A C 1
ATOM 900 O O . LEU A 1 118 ? -20.802 15.285 8.403 1.00 91.88 118 LEU A O 1
ATOM 904 N N . MET A 1 119 ? -19.551 13.419 8.362 1.00 93.44 119 MET A N 1
ATOM 905 C CA . MET A 1 119 ? -18.271 14.082 8.577 1.00 93.44 119 MET A CA 1
ATOM 906 C C . MET A 1 119 ? -17.418 14.058 7.315 1.00 93.44 119 MET A C 1
ATOM 908 O O . MET A 1 119 ? -17.432 13.094 6.551 1.00 93.44 119 MET A O 1
ATOM 912 N N . LYS A 1 120 ? -16.629 15.120 7.125 1.00 93.69 120 LYS A N 1
ATOM 913 C CA . LYS A 1 120 ? -15.722 15.274 5.987 1.00 93.69 120 LYS A CA 1
ATOM 914 C C . LYS A 1 120 ? -14.350 15.761 6.437 1.00 93.69 120 LYS A C 1
ATOM 916 O O . LYS A 1 120 ? -14.227 16.631 7.307 1.00 93.69 120 LYS A O 1
ATOM 921 N N . ARG A 1 121 ? -13.306 15.218 5.819 1.00 94.94 121 ARG A N 1
ATOM 922 C CA . ARG A 1 121 ? -11.923 15.689 5.935 1.00 94.94 121 ARG A CA 1
ATOM 923 C C . ARG A 1 121 ? -11.322 15.892 4.559 1.00 94.94 121 ARG A C 1
ATOM 925 O O . ARG A 1 121 ? -11.642 15.163 3.625 1.00 94.94 121 ARG A O 1
ATOM 932 N N . LYS A 1 122 ? -10.468 16.907 4.463 1.00 95.94 122 LYS A N 1
ATOM 933 C CA . LYS A 1 122 ? -9.630 17.161 3.296 1.00 95.94 122 LYS A CA 1
ATOM 934 C C . LYS A 1 122 ? -8.184 16.851 3.648 1.00 95.94 122 LYS A C 1
ATOM 936 O O . LYS A 1 122 ? -7.802 16.958 4.812 1.00 95.94 122 LYS A O 1
ATOM 941 N N . GLY A 1 123 ? -7.404 16.476 2.652 1.00 96.19 123 GLY A N 1
ATOM 942 C CA . GLY A 1 123 ? -5.982 16.212 2.809 1.00 96.19 123 GLY A CA 1
ATOM 943 C C . GLY A 1 123 ? -5.169 16.758 1.653 1.00 96.19 123 GLY A C 1
ATOM 944 O O . GLY A 1 123 ? -5.579 17.712 0.991 1.00 96.19 123 GLY A O 1
ATOM 945 N N . LEU A 1 124 ? -4.010 16.150 1.441 1.00 97.38 124 LEU A N 1
ATOM 946 C CA . LEU A 1 124 ? -3.033 16.574 0.449 1.00 97.38 124 LEU A CA 1
ATOM 947 C C . LEU A 1 124 ? -2.878 15.506 -0.627 1.00 97.38 124 LEU A C 1
ATOM 949 O O . LEU A 1 124 ? -3.041 14.315 -0.357 1.00 97.38 124 LEU A O 1
ATOM 953 N N . SER A 1 125 ? -2.522 15.957 -1.821 1.00 98.25 125 SER A N 1
ATOM 954 C CA . SER A 1 125 ? -2.173 15.116 -2.956 1.00 98.25 125 SER A CA 1
ATOM 955 C C . SER A 1 125 ? -0.741 15.392 -3.408 1.00 98.25 125 SER A C 1
ATOM 957 O O . SER A 1 125 ? -0.223 16.500 -3.250 1.00 98.25 125 SER A O 1
ATOM 959 N N . MET A 1 126 ? -0.085 14.379 -3.966 1.00 98.62 126 MET A N 1
ATOM 960 C CA . MET A 1 126 ? 1.253 14.485 -4.540 1.00 98.62 126 MET A CA 1
ATOM 961 C C . MET A 1 126 ? 1.462 13.466 -5.661 1.00 98.62 126 MET A C 1
ATOM 963 O O . MET A 1 126 ? 0.672 12.546 -5.839 1.00 98.62 126 MET A O 1
ATOM 967 N N . VAL A 1 127 ? 2.554 13.620 -6.399 1.00 98.75 127 VAL A N 1
ATOM 968 C CA . VAL A 1 127 ? 3.055 12.637 -7.367 1.00 98.75 127 VAL A CA 1
ATOM 969 C C . VAL A 1 127 ? 4.535 12.413 -7.097 1.00 98.75 127 VAL A C 1
ATOM 971 O O . VAL A 1 127 ? 5.216 13.308 -6.590 1.00 98.75 127 VAL A O 1
ATOM 974 N N . TYR A 1 128 ? 5.057 11.247 -7.460 1.00 98.75 128 TYR A N 1
ATOM 975 C CA . TYR A 1 128 ? 6.499 11.019 -7.490 1.00 98.75 128 TYR A CA 1
ATOM 976 C C . TYR A 1 128 ? 6.929 10.510 -8.859 1.00 98.75 128 TYR A C 1
ATOM 978 O O . TYR A 1 128 ? 6.130 9.998 -9.641 1.00 98.75 128 TYR A O 1
ATOM 986 N N . SER A 1 129 ? 8.216 10.672 -9.156 1.00 98.75 129 SER A N 1
ATOM 987 C CA . SER A 1 129 ? 8.814 10.133 -10.372 1.00 98.75 129 SER A CA 1
ATOM 988 C C . SER A 1 129 ? 10.103 9.398 -10.049 1.00 98.75 129 SER A C 1
ATOM 990 O O . SER A 1 129 ? 10.891 9.849 -9.220 1.00 98.75 129 SER A O 1
ATOM 992 N N . GLN A 1 130 ? 10.320 8.283 -10.735 1.00 98.56 130 GLN A N 1
ATOM 993 C CA . GLN A 1 130 ? 11.581 7.557 -10.747 1.00 98.56 130 GLN A CA 1
ATOM 994 C C . GLN A 1 130 ? 12.234 7.805 -12.105 1.00 98.56 130 GLN A C 1
ATOM 996 O O . GLN A 1 130 ? 11.749 7.318 -13.127 1.00 98.56 130 GLN A O 1
ATOM 1001 N N . LEU A 1 131 ? 13.308 8.591 -12.108 1.00 98.44 131 LEU A N 1
ATOM 1002 C CA . LEU A 1 131 ? 13.957 9.060 -13.329 1.00 98.44 131 LEU A CA 1
ATOM 1003 C C . LEU A 1 131 ? 15.372 8.488 -13.450 1.00 98.44 131 LEU A C 1
ATOM 1005 O O . LEU A 1 131 ? 16.127 8.472 -12.476 1.00 98.44 131 LEU A O 1
ATOM 1009 N N . TYR A 1 132 ? 15.734 8.049 -14.651 1.00 97.75 132 TYR A N 1
ATOM 1010 C CA . TYR A 1 132 ? 17.024 7.454 -14.975 1.00 97.75 132 TYR A CA 1
ATOM 1011 C C . TYR A 1 132 ? 17.690 8.234 -16.117 1.00 97.75 132 TYR A C 1
ATOM 1013 O O . TYR A 1 132 ? 17.229 8.166 -17.255 1.00 97.75 132 TYR A O 1
ATOM 1021 N N . PRO A 1 133 ? 18.796 8.956 -15.860 1.00 96.75 133 PRO A N 1
ATOM 1022 C CA . PRO A 1 133 ? 19.506 9.730 -16.878 1.00 96.75 133 PRO A CA 1
ATOM 1023 C C . PRO A 1 133 ? 20.476 8.851 -17.691 1.00 96.75 133 PRO A C 1
ATOM 1025 O O . PRO A 1 133 ? 21.624 9.227 -17.917 1.00 96.75 133 PRO A O 1
ATOM 1028 N N . PHE A 1 134 ? 20.041 7.655 -18.092 1.00 96.94 134 PHE A N 1
ATOM 1029 C CA . PHE A 1 134 ? 20.845 6.694 -18.848 1.00 96.94 134 PHE A CA 1
ATOM 1030 C C . PHE A 1 134 ? 20.087 6.246 -20.093 1.00 96.94 134 PHE A C 1
ATOM 1032 O O . PHE A 1 134 ? 18.888 5.971 -20.035 1.00 96.94 134 PHE A O 1
ATOM 1039 N N . GLU A 1 135 ? 20.792 6.155 -21.219 1.00 94.94 135 GLU A N 1
ATOM 1040 C CA . GLU A 1 135 ? 20.201 5.727 -22.483 1.00 94.94 135 GLU A CA 1
ATOM 1041 C C . GLU A 1 135 ? 19.568 4.330 -22.357 1.00 94.94 135 GLU A C 1
ATOM 1043 O O . GLU A 1 135 ? 20.155 3.404 -21.796 1.00 94.94 135 GLU A O 1
ATOM 1048 N N . GLY A 1 136 ? 18.342 4.191 -22.865 1.00 94.06 136 GLY A N 1
ATOM 1049 C CA . GLY A 1 136 ? 17.601 2.930 -22.871 1.00 94.06 136 GLY A CA 1
ATOM 1050 C C . GLY A 1 136 ? 16.889 2.568 -21.562 1.00 94.06 136 GLY A C 1
ATOM 1051 O O . GLY A 1 136 ? 16.101 1.621 -21.574 1.00 94.06 136 GLY A O 1
ATOM 1052 N N . LEU A 1 137 ? 17.098 3.300 -20.460 1.00 98.00 137 LEU A N 1
ATOM 1053 C CA . LEU A 1 137 ? 16.342 3.088 -19.219 1.00 98.00 137 LEU A CA 1
ATOM 1054 C C . LEU A 1 137 ? 15.001 3.830 -19.264 1.00 98.00 137 LEU A C 1
ATOM 1056 O O . LEU A 1 137 ? 14.907 4.962 -19.738 1.00 98.00 137 LEU A O 1
ATOM 1060 N N . TRP A 1 138 ? 13.948 3.179 -18.774 1.00 98.50 138 TRP A N 1
ATOM 1061 C CA . TRP A 1 138 ? 12.609 3.765 -18.706 1.00 98.50 138 TRP A CA 1
ATOM 1062 C C . TRP A 1 138 ? 12.407 4.551 -17.415 1.00 98.50 138 TRP A C 1
ATOM 1064 O O . TRP A 1 138 ? 12.782 4.112 -16.330 1.00 98.50 138 TRP A O 1
ATOM 1074 N N . ASN A 1 139 ? 11.758 5.700 -17.550 1.00 98.69 139 ASN A N 1
ATOM 1075 C CA . ASN A 1 139 ? 11.285 6.543 -16.467 1.00 98.69 139 ASN A CA 1
ATOM 1076 C C . ASN A 1 139 ? 9.881 6.120 -16.032 1.00 98.69 139 ASN A C 1
ATOM 1078 O O . ASN A 1 139 ? 9.133 5.506 -16.794 1.00 98.69 139 ASN A O 1
ATOM 1082 N N . TYR A 1 140 ? 9.513 6.500 -14.815 1.00 98.81 140 TYR A N 1
ATOM 1083 C CA . TYR A 1 140 ? 8.176 6.309 -14.270 1.00 98.81 140 TYR A CA 1
ATOM 1084 C C . TYR A 1 140 ? 7.696 7.582 -13.576 1.00 98.81 140 TYR A C 1
ATOM 1086 O O . TYR A 1 140 ? 8.479 8.253 -12.903 1.00 98.81 140 TYR A O 1
ATOM 1094 N N . THR A 1 141 ? 6.406 7.881 -13.690 1.00 98.88 141 THR A N 1
ATOM 1095 C CA . THR A 1 141 ? 5.715 8.851 -12.832 1.00 98.88 141 THR A CA 1
ATOM 1096 C C . THR A 1 141 ? 4.401 8.248 -12.347 1.00 98.88 141 THR A C 1
ATOM 1098 O O . THR A 1 141 ? 3.725 7.551 -13.106 1.00 98.88 141 THR A O 1
ATOM 1101 N N . SER A 1 142 ? 4.070 8.460 -11.077 1.00 98.69 142 SER A N 1
ATOM 1102 C CA . SER A 1 142 ? 2.915 7.830 -10.437 1.00 98.69 142 SER A CA 1
ATOM 1103 C C . SER A 1 142 ? 1.584 8.426 -10.896 1.00 98.69 142 SER A C 1
ATOM 1105 O O . SER A 1 142 ? 1.528 9.515 -11.469 1.00 98.69 142 SER A O 1
ATOM 1107 N N . GLY A 1 143 ? 0.490 7.745 -10.545 1.00 98.38 143 GLY A N 1
ATOM 1108 C CA . GLY A 1 143 ? -0.798 8.421 -10.387 1.00 98.38 143 GLY A CA 1
ATOM 1109 C C . GLY A 1 143 ? -0.739 9.491 -9.284 1.00 98.38 143 GLY A C 1
ATOM 1110 O O . GLY A 1 143 ? 0.277 9.649 -8.596 1.00 98.38 143 GLY A O 1
ATOM 1111 N N . ILE A 1 144 ? -1.832 10.224 -9.087 1.00 98.62 144 ILE A N 1
ATOM 1112 C CA . ILE A 1 144 ? -1.944 11.194 -7.993 1.00 98.62 144 ILE A CA 1
ATOM 1113 C C . ILE A 1 144 ? -2.184 10.423 -6.696 1.00 98.62 144 ILE A C 1
ATOM 1115 O O . ILE A 1 144 ? -3.171 9.706 -6.562 1.00 98.62 144 ILE A O 1
ATOM 1119 N N . ILE A 1 145 ? -1.270 10.560 -5.743 1.00 98.88 145 ILE A N 1
ATOM 1120 C CA . ILE A 1 145 ? -1.316 9.923 -4.428 1.00 98.88 145 ILE A CA 1
ATOM 1121 C C . ILE A 1 145 ? -1.970 10.890 -3.454 1.00 98.88 145 ILE A C 1
ATOM 1123 O O . ILE A 1 145 ? -1.553 12.041 -3.351 1.00 98.88 145 ILE A O 1
ATOM 1127 N N . HIS A 1 146 ? -2.963 10.420 -2.713 1.00 98.75 146 HIS A N 1
ATOM 1128 C CA . HIS A 1 146 ? -3.738 11.212 -1.769 1.00 98.75 146 HIS A CA 1
ATOM 1129 C C . HIS A 1 146 ? -3.513 10.717 -0.346 1.00 98.75 146 HIS A C 1
ATOM 1131 O O . HIS A 1 146 ? -3.506 9.511 -0.101 1.00 98.75 146 HIS A O 1
ATOM 1137 N N . HIS A 1 147 ? -3.407 11.645 0.602 1.00 98.62 147 HIS A N 1
ATOM 1138 C CA . HIS A 1 147 ? -3.345 11.351 2.029 1.00 98.62 147 HIS A CA 1
ATOM 1139 C C . HIS A 1 147 ? -4.289 12.266 2.797 1.00 98.62 147 HIS A C 1
ATOM 1141 O O . HIS A 1 147 ? -4.121 13.488 2.817 1.00 98.62 147 HIS A O 1
ATOM 1147 N N . VAL A 1 148 ? -5.260 11.669 3.481 1.00 98.25 148 VAL A N 1
ATOM 1148 C CA . VAL A 1 148 ? -6.199 12.380 4.347 1.00 98.25 148 VAL A CA 1
ATOM 1149 C C . VAL A 1 148 ? -6.077 11.847 5.761 1.00 98.25 148 VAL A C 1
ATOM 1151 O O . VAL A 1 148 ? -6.303 10.665 6.016 1.00 98.25 148 VAL A O 1
ATOM 1154 N N . LYS A 1 149 ? -5.759 12.740 6.697 1.00 96.94 149 LYS A N 1
ATOM 1155 C CA . LYS A 1 149 ? -5.782 12.432 8.122 1.00 96.94 149 LYS A CA 1
ATOM 1156 C C . LYS A 1 149 ? -7.160 12.740 8.687 1.00 96.94 149 LYS A C 1
ATOM 1158 O O . LYS A 1 149 ? -7.630 13.877 8.632 1.00 96.94 149 LYS A O 1
ATOM 1163 N N . ILE A 1 150 ? -7.799 11.732 9.261 1.00 95.12 150 ILE A N 1
ATOM 1164 C CA . ILE A 1 150 ? -8.989 11.914 10.078 1.00 95.12 150 ILE A CA 1
ATOM 1165 C C . ILE A 1 150 ? -8.517 12.150 11.509 1.00 95.12 150 ILE A C 1
ATOM 1167 O O . ILE A 1 150 ? -8.061 11.226 12.180 1.00 95.12 150 ILE A O 1
ATOM 1171 N N . ASP A 1 151 ? -8.564 13.399 11.961 1.00 89.44 151 ASP A N 1
ATOM 1172 C CA . ASP A 1 151 ? -8.253 13.781 13.336 1.00 89.44 151 ASP A CA 1
ATOM 1173 C C . ASP A 1 151 ? -9.210 14.858 13.868 1.00 89.44 151 ASP A C 1
ATOM 1175 O O . ASP A 1 151 ? -10.013 15.437 13.128 1.00 89.44 151 ASP A O 1
ATOM 1179 N N . GLY A 1 152 ? -9.137 15.096 15.178 1.00 77.81 152 GLY A N 1
ATOM 1180 C CA . GLY A 1 152 ? -9.915 16.119 15.877 1.00 77.81 152 GLY A CA 1
ATOM 1181 C C . GLY A 1 152 ? -9.207 17.471 15.987 1.00 77.81 152 GLY A C 1
ATOM 1182 O O . GLY A 1 152 ? -9.464 18.211 16.928 1.00 77.81 152 GLY A O 1
ATOM 1183 N N . CYS A 1 153 ? -8.246 17.782 15.107 1.00 60.28 153 CYS A N 1
ATOM 1184 C CA . CYS A 1 153 ? -7.395 18.967 15.282 1.00 60.28 153 CYS A CA 1
ATOM 1185 C C . CYS A 1 153 ? -8.116 20.289 14.941 1.00 60.28 153 CYS A C 1
ATOM 1187 O O . CYS A 1 153 ? -7.687 21.364 15.352 1.00 60.28 153 CYS A O 1
ATOM 1189 N N . MET A 1 154 ? -9.248 20.227 14.233 1.00 58.66 154 MET A N 1
ATOM 1190 C CA . MET A 1 154 ? -10.113 21.390 14.036 1.00 58.66 154 MET A CA 1
ATOM 1191 C C . MET A 1 154 ? -10.950 21.616 15.300 1.00 58.66 154 MET A C 1
ATOM 1193 O O . MET A 1 154 ? -11.695 20.727 15.695 1.00 58.66 154 MET A O 1
ATOM 1197 N N . SER A 1 155 ? -10.866 22.812 15.894 1.00 51.44 155 SER A N 1
ATOM 1198 C CA . SER A 1 155 ? -11.369 23.185 17.236 1.00 51.44 155 SER A CA 1
ATOM 1199 C C . SER A 1 155 ? -12.848 22.905 17.552 1.00 51.44 155 SER A C 1
ATOM 1201 O O . SER A 1 155 ? -13.271 23.110 18.684 1.00 51.44 155 SER A O 1
ATOM 1203 N N . PHE A 1 156 ? -13.639 22.459 16.575 1.00 58.84 156 PHE A N 1
ATOM 1204 C CA . PHE A 1 156 ? -15.063 22.142 16.712 1.00 58.84 156 PHE A CA 1
ATOM 1205 C C . PHE A 1 156 ? -15.422 20.727 16.239 1.00 58.84 156 PHE A C 1
ATOM 1207 O O . PHE A 1 156 ? -16.602 20.411 16.109 1.00 58.84 156 PHE A O 1
ATOM 1214 N N . ILE A 1 157 ? -14.435 19.883 15.927 1.00 62.50 157 ILE A N 1
ATOM 1215 C CA . ILE A 1 157 ? -14.678 18.524 15.450 1.00 62.50 157 ILE A CA 1
ATOM 1216 C C . ILE A 1 157 ? -13.909 17.545 16.323 1.00 62.50 157 ILE A C 1
ATOM 1218 O O . ILE A 1 157 ? -12.682 17.532 16.317 1.00 62.50 157 ILE A O 1
ATOM 1222 N N . GLU A 1 158 ? -14.643 16.699 17.037 1.00 72.69 158 GLU A N 1
ATOM 1223 C CA . GLU A 1 158 ? -14.057 15.589 17.779 1.00 72.69 158 GLU A CA 1
ATOM 1224 C C . GLU A 1 158 ? -13.345 14.617 16.825 1.00 72.69 158 GLU A C 1
ATOM 1226 O O . GLU A 1 158 ? -13.742 14.429 15.669 1.00 72.69 158 GLU A O 1
ATOM 1231 N N . GLY A 1 159 ? -12.246 14.028 17.304 1.00 84.62 159 GLY A N 1
ATOM 1232 C CA . GLY A 1 159 ? -11.533 12.981 16.576 1.00 84.62 159 GLY A CA 1
ATOM 1233 C C . GLY A 1 159 ? -12.369 11.708 16.437 1.00 84.62 159 GLY A C 1
ATOM 1234 O O . GLY A 1 159 ? -13.556 11.667 16.755 1.00 84.62 159 GLY A O 1
ATOM 1235 N N . LEU A 1 160 ? -11.742 10.636 15.964 1.00 94.75 160 LEU A N 1
ATOM 1236 C CA . LEU A 1 160 ? -12.406 9.339 15.954 1.00 94.75 160 LEU A CA 1
ATOM 1237 C C . LEU A 1 160 ? -12.587 8.837 17.392 1.00 94.75 160 LEU A C 1
ATOM 1239 O O . LEU A 1 160 ? -11.692 8.981 18.227 1.00 94.75 160 LEU A O 1
ATOM 1243 N N . GLU A 1 161 ? -13.731 8.226 17.671 1.00 94.88 161 GLU A N 1
ATOM 1244 C CA . GLU A 1 161 ? -13.943 7.508 18.922 1.00 94.88 161 GLU A CA 1
ATOM 1245 C C . GLU A 1 161 ? -13.097 6.220 18.897 1.00 94.88 161 GLU A C 1
ATOM 1247 O O . GLU A 1 161 ? -13.122 5.511 17.888 1.00 94.88 161 GLU A O 1
ATOM 1252 N N . PRO A 1 162 ? -12.311 5.913 19.942 1.00 94.25 162 PRO A N 1
ATOM 1253 C CA . PRO A 1 162 ? -11.548 4.666 20.038 1.00 94.25 162 PRO A CA 1
ATOM 1254 C C . PRO A 1 162 ? -12.445 3.418 20.059 1.00 94.25 162 PRO A C 1
ATOM 1256 O O . PRO A 1 162 ? -13.567 3.474 20.558 1.00 94.25 162 PRO A O 1
ATOM 1259 N N . GLY A 1 163 ? -11.958 2.283 19.548 1.00 93.88 163 GLY A N 1
ATOM 1260 C CA . GLY A 1 163 ? -12.712 1.017 19.517 1.00 93.88 163 GLY A CA 1
ATOM 1261 C C . GLY A 1 163 ? -14.046 1.093 18.765 1.00 93.88 163 GLY A C 1
ATOM 1262 O O . GLY A 1 163 ? -14.993 0.395 19.116 1.00 93.88 163 GLY A O 1
ATOM 1263 N N . THR A 1 164 ? -14.158 1.995 17.789 1.00 95.75 164 THR A N 1
ATOM 1264 C CA . THR A 1 164 ? -15.415 2.314 17.106 1.00 95.75 164 THR A CA 1
ATOM 1265 C C . THR A 1 164 ? -15.306 2.046 15.617 1.00 95.75 164 THR A C 1
ATOM 1267 O O . THR A 1 164 ? -14.316 2.386 14.964 1.00 95.75 164 THR A O 1
ATOM 1270 N N . LYS A 1 165 ? -16.369 1.457 15.067 1.00 97.44 165 LYS A N 1
ATOM 1271 C CA . LYS A 1 165 ? -16.512 1.189 13.640 1.00 97.44 165 LYS A CA 1
ATOM 1272 C C . LYS A 1 165 ? -16.928 2.452 12.886 1.00 97.44 165 LYS A C 1
ATOM 1274 O O . LYS A 1 165 ? -17.914 3.096 13.243 1.00 97.44 165 LYS A O 1
ATOM 1279 N N . TYR A 1 166 ? -16.212 2.756 11.812 1.00 97.88 166 TYR A N 1
ATOM 1280 C CA . TYR A 1 166 ? -16.496 3.863 10.907 1.00 97.88 166 TYR A CA 1
ATOM 1281 C C . TYR A 1 166 ? -16.627 3.370 9.470 1.00 97.88 166 TYR A C 1
ATOM 1283 O O . TYR A 1 166 ? -15.811 2.585 8.989 1.00 97.88 166 TYR A O 1
ATOM 1291 N N . TYR A 1 167 ? -17.641 3.881 8.781 1.00 98.50 167 TYR A N 1
ATOM 1292 C CA . TYR A 1 167 ? -17.853 3.721 7.349 1.00 98.50 167 TYR A CA 1
ATOM 1293 C C . TYR A 1 167 ? -17.336 4.964 6.639 1.00 98.50 167 TYR A C 1
ATOM 1295 O O . TYR A 1 167 ? -17.536 6.079 7.132 1.00 98.50 167 TYR A O 1
ATOM 1303 N N . TYR A 1 168 ? -16.671 4.795 5.501 1.00 98.38 168 TYR A N 1
ATOM 1304 C CA . TYR A 1 168 ? -16.098 5.911 4.762 1.00 98.38 168 TYR A CA 1
ATOM 1305 C C . TYR A 1 168 ? -16.087 5.702 3.248 1.00 98.38 168 TYR A C 1
ATOM 1307 O O . TYR A 1 168 ? -16.093 4.576 2.751 1.00 98.38 168 TYR A O 1
ATOM 1315 N N . LYS A 1 169 ? -16.030 6.820 2.523 1.00 98.31 169 LYS A N 1
ATOM 1316 C CA . LYS A 1 169 ? -15.725 6.904 1.091 1.00 98.31 169 LYS A CA 1
ATOM 1317 C C . LYS A 1 169 ? -14.604 7.921 0.900 1.00 98.31 169 LYS A C 1
ATOM 1319 O O . LYS A 1 169 ? -14.607 8.959 1.567 1.00 98.31 169 LYS A O 1
ATOM 1324 N N . CYS A 1 170 ? -13.659 7.641 0.013 1.00 98.31 170 CYS A N 1
ATOM 1325 C CA . CYS A 1 170 ? -12.592 8.575 -0.350 1.00 98.31 170 CYS A CA 1
ATOM 1326 C C . CYS A 1 170 ? -12.675 8.971 -1.826 1.00 98.31 170 CYS A C 1
ATOM 1328 O O . CYS A 1 170 ? -13.344 8.292 -2.599 1.00 98.31 170 CYS A O 1
ATOM 1330 N N . GLY A 1 171 ? -12.019 10.062 -2.211 1.00 97.62 171 GLY A N 1
ATOM 1331 C CA . GLY A 1 171 ? -11.937 10.519 -3.599 1.00 97.62 171 GLY A CA 1
ATOM 1332 C C . GLY A 1 171 ? -12.130 12.023 -3.722 1.00 97.62 171 GLY A C 1
ATOM 1333 O O . GLY A 1 171 ? -11.795 12.779 -2.807 1.00 97.62 171 GLY A O 1
ATOM 1334 N N . ASP A 1 172 ? -12.695 12.433 -4.850 1.00 96.31 172 ASP A N 1
ATOM 1335 C CA . ASP A 1 172 ? -13.146 13.797 -5.098 1.00 96.31 172 ASP A CA 1
ATOM 1336 C C . ASP A 1 172 ? -14.669 13.774 -5.258 1.00 96.31 172 ASP A C 1
ATOM 1338 O O . ASP A 1 172 ? -15.195 12.887 -5.922 1.00 96.31 172 ASP A O 1
ATOM 1342 N N . SER A 1 173 ? -15.381 14.706 -4.623 1.00 93.00 173 SER A N 1
ATOM 1343 C CA . SER A 1 173 ? -16.837 14.835 -4.763 1.00 93.00 173 SER A CA 1
ATOM 1344 C C . SER A 1 173 ? -17.265 15.806 -5.869 1.00 93.00 173 SER A C 1
ATOM 1346 O O . SER A 1 173 ? -18.441 15.823 -6.232 1.00 93.00 173 SER A O 1
ATOM 1348 N N . ALA A 1 174 ? -16.340 16.608 -6.408 1.00 89.69 174 ALA A N 1
ATOM 1349 C CA . ALA A 1 174 ? -16.579 17.506 -7.537 1.00 89.69 174 ALA A CA 1
ATOM 1350 C C . ALA A 1 174 ? -16.533 16.762 -8.880 1.00 89.69 174 ALA A C 1
ATOM 1352 O O . ALA A 1 174 ? -17.323 17.051 -9.780 1.00 89.69 174 ALA A O 1
ATOM 1353 N N . PHE A 1 175 ? -15.655 15.767 -8.998 1.00 79.69 175 PHE A N 1
ATOM 1354 C CA . PHE A 1 175 ? -15.770 14.718 -10.007 1.00 79.69 175 PHE A CA 1
ATOM 1355 C C . PHE A 1 175 ? -16.624 13.605 -9.392 1.00 79.69 175 PHE A C 1
ATOM 1357 O O . PHE A 1 175 ? -16.473 13.343 -8.211 1.00 79.69 175 PHE A O 1
ATOM 1364 N N . PRO A 1 176 ? -17.534 12.924 -10.097 1.00 81.62 176 PRO A N 1
ATOM 1365 C CA . PRO A 1 176 ? -18.292 11.802 -9.532 1.00 81.62 176 PRO A CA 1
ATOM 1366 C C . PRO A 1 176 ? -17.400 10.553 -9.335 1.00 81.62 176 PRO A C 1
ATOM 1368 O O . PRO A 1 176 ? -17.742 9.469 -9.790 1.00 81.62 176 PRO A O 1
ATOM 1371 N N . ALA A 1 177 ? -16.244 10.710 -8.684 1.00 89.56 177 ALA A N 1
ATOM 1372 C CA . ALA A 1 177 ? -15.134 9.771 -8.571 1.00 89.56 177 ALA A CA 1
ATOM 1373 C C . ALA A 1 177 ? -14.827 9.475 -7.091 1.00 89.56 177 ALA A C 1
ATOM 1375 O O . ALA A 1 177 ? -13.698 9.593 -6.617 1.00 89.56 177 ALA A O 1
ATOM 1376 N N . MET A 1 178 ? -15.869 9.102 -6.348 1.00 95.94 178 MET A N 1
ATOM 1377 C CA . MET A 1 178 ? -15.748 8.593 -4.982 1.00 95.94 178 MET A CA 1
ATOM 1378 C C . MET A 1 178 ? -15.631 7.066 -5.011 1.00 95.94 178 MET A C 1
ATOM 1380 O O . MET A 1 178 ? -16.276 6.409 -5.828 1.00 95.94 178 MET A O 1
ATOM 1384 N N . SER A 1 179 ? -14.849 6.492 -4.098 1.00 97.38 179 SER A N 1
ATOM 1385 C CA . SER A 1 179 ? -14.740 5.044 -3.899 1.00 97.38 179 SER A CA 1
ATOM 1386 C C . SER A 1 179 ? -16.087 4.420 -3.532 1.00 97.38 179 SER A C 1
ATOM 1388 O O . SER A 1 179 ? -16.991 5.115 -3.075 1.00 97.38 179 SER A O 1
ATOM 1390 N N . ASP A 1 180 ? -16.198 3.095 -3.600 1.00 96.69 180 ASP A N 1
ATOM 1391 C CA . ASP A 1 180 ? -17.243 2.381 -2.857 1.00 96.69 180 ASP A CA 1
ATOM 1392 C C . ASP A 1 180 ? -17.091 2.584 -1.342 1.00 96.69 180 ASP A C 1
ATOM 1394 O O . ASP A 1 180 ? -16.033 3.009 -0.859 1.00 96.69 180 ASP A O 1
ATOM 1398 N N . GLU A 1 181 ? -18.156 2.296 -0.588 1.00 98.19 181 GLU A N 1
ATOM 1399 C CA . GLU A 1 181 ? -18.096 2.321 0.874 1.00 98.19 181 GLU A CA 1
ATOM 1400 C C . GLU A 1 181 ? -17.082 1.299 1.394 1.00 98.19 181 GLU A C 1
ATOM 1402 O O . GLU A 1 181 ? -17.033 0.147 0.956 1.00 98.19 181 GLU A O 1
ATOM 1407 N N . LYS A 1 182 ? -16.280 1.735 2.360 1.00 98.31 182 LYS A N 1
ATOM 1408 C CA . LYS A 1 182 ? -15.342 0.906 3.108 1.00 98.31 182 LYS A CA 1
ATOM 1409 C C . LYS A 1 182 ? -15.560 1.086 4.598 1.00 98.31 182 LYS A C 1
ATOM 1411 O O . LYS A 1 182 ? -16.215 2.031 5.034 1.00 98.31 182 LYS A O 1
ATOM 1416 N N . VAL A 1 183 ? -15.002 0.169 5.379 1.00 97.94 183 VAL A N 1
ATOM 1417 C CA . VAL A 1 183 ? -15.166 0.138 6.831 1.00 97.94 183 VAL A CA 1
ATOM 1418 C C . VAL A 1 183 ? -13.825 -0.079 7.515 1.00 97.94 183 VAL A C 1
ATOM 1420 O O . VAL A 1 183 ? -12.984 -0.825 7.017 1.00 97.94 183 VAL A O 1
ATOM 1423 N N . PHE A 1 184 ? -13.637 0.565 8.660 1.00 97.00 184 PHE A N 1
ATOM 1424 C CA . PHE A 1 184 ? -12.540 0.276 9.576 1.00 97.00 184 PHE A CA 1
ATOM 1425 C C . PHE A 1 184 ? -13.000 0.405 11.023 1.00 97.00 184 PHE A C 1
ATOM 1427 O O . PHE A 1 184 ? -14.044 0.991 11.309 1.00 97.00 184 PHE A O 1
ATOM 1434 N N . GLU A 1 185 ? -12.204 -0.133 11.937 1.00 96.12 185 GLU A N 1
ATOM 1435 C CA . GLU A 1 185 ? -12.392 0.014 13.376 1.00 96.12 185 GLU A CA 1
ATOM 1436 C C . GLU A 1 185 ? -11.146 0.665 13.974 1.00 96.12 185 GLU A C 1
ATOM 1438 O O . GLU A 1 185 ? -10.016 0.310 13.630 1.00 96.12 185 GLU A O 1
ATOM 1443 N N . THR A 1 186 ? -11.337 1.677 14.814 1.00 95.75 186 THR A N 1
ATOM 1444 C CA . THR A 1 186 ? -10.232 2.336 15.518 1.00 95.75 186 THR A CA 1
ATOM 1445 C C . THR A 1 186 ? -9.682 1.467 16.640 1.00 95.75 186 THR A C 1
ATOM 1447 O O . THR A 1 186 ? -10.384 0.649 17.229 1.00 95.75 186 THR A O 1
ATOM 1450 N N . MET A 1 187 ? -8.414 1.685 16.992 1.00 94.31 187 MET A N 1
ATOM 1451 C CA . MET A 1 187 ? -7.817 0.992 18.132 1.00 94.31 187 MET A CA 1
ATOM 1452 C C . MET A 1 187 ? -8.480 1.390 19.452 1.00 94.31 187 MET A C 1
ATOM 1454 O O . MET A 1 187 ? -8.938 2.529 19.587 1.00 94.31 187 MET A O 1
ATOM 1458 N N . PRO A 1 188 ? -8.493 0.492 20.454 1.00 93.38 188 PRO A N 1
ATOM 1459 C CA . PRO A 1 188 ? -8.912 0.856 21.796 1.00 93.38 188 PRO A CA 1
ATOM 1460 C C . PRO A 1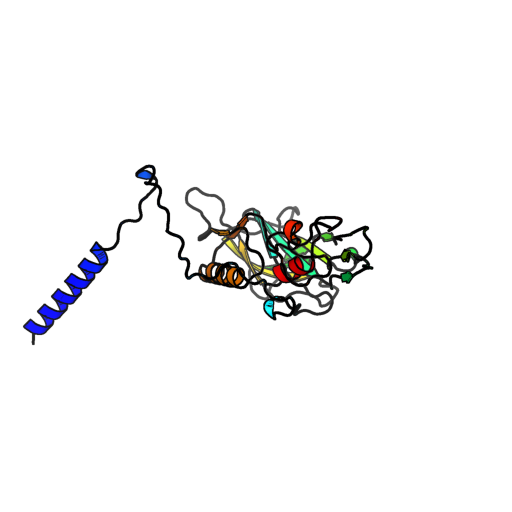 188 ? -7.957 1.890 22.404 1.00 93.38 188 PRO A C 1
ATOM 1462 O O . PRO A 1 188 ? -6.804 2.040 21.990 1.00 93.38 188 PRO A O 1
ATOM 1465 N N . LEU A 1 189 ? -8.424 2.587 23.440 1.00 93.12 189 LEU A N 1
ATOM 1466 C CA . LEU A 1 189 ? -7.534 3.414 24.249 1.00 93.12 189 LEU A CA 1
ATOM 1467 C C . LEU A 1 189 ? -6.467 2.540 24.930 1.00 93.12 189 LEU A C 1
ATOM 1469 O O . LEU A 1 189 ? -6.820 1.501 25.497 1.00 93.12 189 LEU A O 1
ATOM 1473 N N . PRO A 1 190 ? -5.197 2.983 24.971 1.00 90.69 190 PRO A N 1
ATOM 1474 C CA . PRO A 1 190 ? -4.155 2.312 25.730 1.00 90.69 190 PRO A CA 1
ATOM 1475 C C . PRO A 1 190 ? -4.598 2.074 27.174 1.00 90.69 190 PRO A C 1
ATOM 1477 O O . PRO A 1 190 ? -5.176 2.951 27.824 1.00 90.69 190 PRO A O 1
ATOM 1480 N N . GLY A 1 191 ? -4.375 0.864 27.665 1.00 92.50 191 GLY A N 1
ATOM 1481 C CA . GLY A 1 191 ? -4.707 0.453 29.021 1.00 92.50 191 GLY A CA 1
ATOM 1482 C C . GLY A 1 191 ? -3.996 -0.853 29.366 1.00 92.50 191 GLY A C 1
ATOM 1483 O O . GLY A 1 191 ? -3.595 -1.573 28.452 1.00 92.50 191 GLY A O 1
ATOM 1484 N N . PRO A 1 192 ? -3.820 -1.159 30.660 1.00 94.00 192 PRO A N 1
ATOM 1485 C CA . PRO A 1 192 ? -3.128 -2.371 31.109 1.00 94.00 192 PRO A CA 1
ATOM 1486 C C . PRO A 1 192 ? -3.850 -3.670 30.710 1.00 94.00 192 PRO A C 1
ATOM 1488 O O . PRO A 1 192 ? -3.257 -4.741 30.738 1.00 94.00 192 PRO A O 1
ATOM 1491 N N . ASP A 1 193 ? -5.123 -3.574 30.342 1.00 92.31 193 ASP A N 1
ATOM 1492 C CA . ASP A 1 193 ? -6.031 -4.667 29.998 1.00 92.31 193 ASP A CA 1
ATOM 1493 C C . ASP A 1 193 ? -6.727 -4.447 28.640 1.00 92.31 193 ASP A C 1
ATOM 1495 O O . ASP A 1 193 ? -7.677 -5.151 28.298 1.00 92.31 193 ASP A O 1
ATOM 1499 N N . ARG A 1 194 ? -6.259 -3.476 27.840 1.00 91.56 194 ARG A N 1
ATOM 1500 C CA . ARG A 1 194 ? -6.871 -3.098 26.557 1.00 91.56 194 ARG A CA 1
ATOM 1501 C C . ARG A 1 194 ? -5.880 -3.247 25.415 1.00 91.56 194 ARG A C 1
ATOM 1503 O O . ARG A 1 194 ? -4.977 -2.428 25.255 1.00 91.56 194 ARG A O 1
ATOM 1510 N N . TYR A 1 195 ? -6.102 -4.262 24.586 1.00 92.19 195 TYR A N 1
ATOM 1511 C CA . TYR A 1 195 ? -5.234 -4.605 23.464 1.00 92.19 195 TYR A CA 1
ATOM 1512 C C . TYR A 1 195 ? -6.048 -4.850 22.191 1.00 92.19 195 TYR A C 1
ATOM 1514 O O . TYR A 1 195 ? -7.188 -5.317 22.277 1.00 92.19 195 TYR A O 1
ATOM 1522 N N . PRO A 1 196 ? -5.481 -4.579 21.000 1.00 92.69 196 PRO A N 1
ATOM 1523 C CA . PRO A 1 196 ? -6.032 -5.130 19.770 1.00 92.69 196 PRO A CA 1
ATOM 1524 C C . PRO A 1 196 ? -6.051 -6.658 19.849 1.00 92.69 196 PRO A C 1
ATOM 1526 O O . PRO A 1 196 ? -5.149 -7.276 20.412 1.00 92.69 196 PRO A O 1
ATOM 1529 N N . ARG A 1 197 ? -7.065 -7.276 19.241 1.00 92.50 197 ARG A N 1
ATOM 1530 C CA . ARG A 1 197 ? -7.280 -8.727 19.321 1.00 92.50 197 ARG A CA 1
ATOM 1531 C C . ARG A 1 197 ? -6.111 -9.518 18.734 1.00 92.50 197 ARG A C 1
ATOM 1533 O O . ARG A 1 197 ? -5.687 -10.517 19.305 1.00 92.50 197 ARG A O 1
ATOM 1540 N N . ARG A 1 198 ? -5.631 -9.097 17.563 1.00 96.25 198 ARG A N 1
ATOM 1541 C CA . ARG A 1 198 ? -4.539 -9.737 16.820 1.00 96.25 198 ARG A CA 1
ATOM 1542 C C . ARG A 1 198 ? -3.729 -8.664 16.105 1.00 96.25 198 ARG A C 1
ATOM 1544 O O . ARG A 1 198 ? -4.304 -7.833 15.404 1.00 96.25 198 ARG A O 1
ATOM 1551 N N . ILE A 1 199 ? -2.411 -8.710 16.266 1.00 97.06 199 ILE A N 1
ATOM 1552 C CA . ILE A 1 199 ? -1.462 -7.928 15.471 1.00 97.06 199 ILE A CA 1
ATOM 1553 C C . ILE A 1 199 ? -0.717 -8.921 14.588 1.00 97.06 199 ILE A C 1
ATOM 1555 O O . ILE A 1 199 ? 0.003 -9.784 15.087 1.00 97.06 199 ILE A O 1
ATOM 1559 N N . ALA A 1 200 ? -0.924 -8.819 13.283 1.00 98.06 200 ALA A N 1
ATOM 1560 C CA . ALA A 1 200 ? -0.140 -9.547 12.305 1.00 98.06 200 ALA A CA 1
ATOM 1561 C C . ALA A 1 200 ? 1.212 -8.859 12.120 1.00 98.06 200 ALA A C 1
ATOM 1563 O O . ALA A 1 200 ? 1.279 -7.635 12.026 1.00 98.06 200 ALA A O 1
ATOM 1564 N N . VAL A 1 201 ? 2.278 -9.646 12.033 1.00 98.19 201 VAL A N 1
ATOM 1565 C CA . VAL A 1 201 ? 3.627 -9.157 11.744 1.00 98.19 201 VAL A CA 1
ATOM 1566 C C . VAL A 1 201 ? 4.148 -9.924 10.539 1.00 98.19 201 VAL A C 1
ATOM 1568 O O . VAL A 1 201 ? 4.155 -11.154 10.546 1.00 98.19 201 VAL A O 1
ATOM 1571 N N . VAL A 1 202 ? 4.543 -9.201 9.498 1.00 97.81 202 VAL A N 1
ATOM 1572 C CA . VAL A 1 202 ? 5.046 -9.756 8.237 1.00 97.81 202 VAL A CA 1
ATOM 1573 C C . VAL A 1 202 ? 6.144 -8.840 7.703 1.00 97.81 202 VAL A C 1
ATOM 1575 O O . VAL A 1 202 ? 6.126 -7.644 7.962 1.00 97.81 202 VAL A O 1
ATOM 1578 N N . GLY A 1 203 ? 7.111 -9.389 6.986 1.00 97.00 203 GLY A N 1
ATOM 1579 C CA . GLY A 1 203 ? 8.167 -8.645 6.303 1.00 97.00 203 GLY A CA 1
ATOM 1580 C C . GLY A 1 203 ? 8.538 -9.374 5.022 1.00 97.00 203 GLY A C 1
ATOM 1581 O O . GLY A 1 203 ? 8.076 -10.503 4.817 1.00 97.00 203 GLY A O 1
ATOM 1582 N N . ASP A 1 204 ? 9.329 -8.723 4.172 1.00 96.94 204 ASP A N 1
ATOM 1583 C CA . ASP A 1 204 ? 9.890 -9.340 2.963 1.00 96.94 204 ASP A CA 1
ATOM 1584 C C . ASP A 1 204 ? 8.800 -9.962 2.067 1.00 96.94 204 ASP A C 1
ATOM 1586 O O . ASP A 1 204 ? 8.939 -11.066 1.535 1.00 96.94 204 ASP A O 1
ATOM 1590 N N . LEU A 1 205 ? 7.659 -9.272 1.944 1.00 96.75 205 LEU A N 1
ATOM 1591 C CA . LEU A 1 205 ? 6.455 -9.877 1.382 1.00 96.75 205 LEU A CA 1
ATOM 1592 C C . LEU A 1 205 ? 6.611 -10.159 -0.114 1.00 96.75 205 LEU A C 1
ATOM 1594 O O . LEU A 1 205 ? 6.255 -11.246 -0.572 1.00 96.75 205 LEU A O 1
ATOM 1598 N N . GLY A 1 206 ? 7.103 -9.191 -0.886 1.00 96.56 206 GLY A N 1
ATOM 1599 C CA . GLY A 1 206 ? 7.099 -9.254 -2.346 1.00 96.56 206 GLY A CA 1
ATOM 1600 C C . GLY A 1 206 ? 5.706 -9.391 -2.942 1.00 96.56 206 GLY A C 1
ATOM 1601 O O . GLY A 1 206 ? 4.690 -9.108 -2.308 1.00 96.56 206 GLY A O 1
ATOM 1602 N N . LEU A 1 207 ? 5.663 -9.816 -4.203 1.00 96.12 207 LEU A N 1
ATOM 1603 C CA . LEU A 1 207 ? 4.417 -10.010 -4.938 1.00 96.12 207 LEU A CA 1
ATOM 1604 C C . LEU A 1 207 ? 4.492 -11.290 -5.771 1.00 96.12 207 LEU A C 1
ATOM 1606 O O . LEU A 1 207 ? 4.590 -11.271 -7.000 1.00 96.12 207 LEU A O 1
ATOM 1610 N N . THR A 1 208 ? 4.485 -12.415 -5.064 1.00 95.38 208 THR A N 1
ATOM 1611 C CA . THR A 1 208 ? 4.691 -13.762 -5.603 1.00 95.38 208 THR A CA 1
ATOM 1612 C C . THR A 1 208 ? 3.518 -14.684 -5.278 1.00 95.38 208 THR A C 1
ATOM 1614 O O . THR A 1 208 ? 2.650 -14.342 -4.473 1.00 95.38 208 THR A O 1
ATOM 1617 N N . SER A 1 209 ? 3.506 -15.891 -5.847 1.00 92.88 209 SER A N 1
ATOM 1618 C CA . SER A 1 209 ? 2.514 -16.915 -5.475 1.00 92.88 209 SER A CA 1
ATOM 1619 C C . SER A 1 209 ? 2.538 -17.220 -3.969 1.00 92.88 209 SER A C 1
ATOM 1621 O O . SER A 1 209 ? 1.488 -17.248 -3.333 1.00 92.88 209 SER A O 1
ATOM 1623 N N . ASN A 1 210 ? 3.718 -17.344 -3.354 1.00 94.62 210 ASN A N 1
ATOM 1624 C CA . ASN A 1 210 ? 3.824 -17.562 -1.907 1.00 94.62 210 ASN A CA 1
ATOM 1625 C C . ASN A 1 210 ? 3.355 -16.350 -1.092 1.00 94.62 210 ASN A C 1
ATOM 1627 O O . ASN A 1 210 ? 2.717 -16.527 -0.058 1.00 94.62 210 ASN A O 1
ATOM 1631 N N . SER A 1 211 ? 3.623 -15.129 -1.569 1.00 95.62 211 SER A N 1
ATOM 1632 C CA . SER A 1 211 ? 3.116 -13.896 -0.950 1.00 95.62 211 SER A CA 1
ATOM 1633 C C . SER A 1 211 ? 1.591 -13.927 -0.866 1.00 95.62 211 SER A C 1
ATOM 1635 O O . SER A 1 211 ? 1.015 -13.486 0.127 1.00 95.62 211 SER A O 1
ATOM 1637 N N . THR A 1 212 ? 0.938 -14.517 -1.874 1.00 94.38 212 THR A N 1
ATOM 1638 C CA . THR A 1 212 ? -0.521 -14.643 -1.888 1.00 94.38 212 THR A CA 1
ATOM 1639 C C . THR A 1 212 ? -1.025 -15.587 -0.809 1.00 94.38 212 THR A C 1
ATOM 1641 O O . THR A 1 212 ? -1.909 -15.202 -0.054 1.00 94.38 212 THR A O 1
ATOM 1644 N N . THR A 1 213 ? -0.373 -16.738 -0.625 1.00 95.06 213 THR A N 1
ATOM 1645 C CA . THR A 1 213 ? -0.671 -17.666 0.475 1.00 95.06 213 THR A CA 1
ATOM 1646 C C . THR A 1 213 ? -0.450 -17.021 1.844 1.00 95.06 213 THR A C 1
ATOM 1648 O O . THR A 1 213 ? -1.257 -17.210 2.754 1.00 95.06 213 THR A O 1
ATOM 1651 N N . THR A 1 214 ? 0.620 -16.233 2.006 1.00 96.81 214 THR A N 1
ATOM 1652 C CA . THR A 1 214 ? 0.871 -15.475 3.242 1.00 96.81 214 THR A CA 1
ATOM 1653 C C . THR A 1 214 ? -0.282 -14.519 3.533 1.00 96.81 214 THR A C 1
ATOM 1655 O O . THR A 1 214 ? -0.776 -14.485 4.658 1.00 96.81 214 THR A O 1
ATOM 1658 N N . ILE A 1 215 ? -0.750 -13.776 2.529 1.00 95.94 215 ILE A N 1
ATOM 1659 C CA . ILE A 1 215 ? -1.867 -12.839 2.690 1.00 95.94 215 ILE A CA 1
ATOM 1660 C C . ILE A 1 215 ? -3.185 -13.576 2.946 1.00 95.94 215 ILE A C 1
ATOM 1662 O O . ILE A 1 215 ? -3.923 -13.163 3.834 1.00 95.94 215 ILE A O 1
ATOM 1666 N N . ASP A 1 216 ? -3.449 -14.701 2.281 1.00 96.38 216 ASP A N 1
ATOM 1667 C CA . ASP A 1 216 ? -4.631 -15.530 2.551 1.00 96.38 216 ASP A CA 1
ATOM 1668 C C . ASP A 1 216 ? -4.649 -16.009 4.013 1.00 96.38 216 ASP A C 1
ATOM 1670 O O . ASP A 1 216 ? -5.678 -15.936 4.689 1.00 96.38 216 ASP A O 1
ATOM 1674 N N . HIS A 1 217 ? -3.493 -16.425 4.543 1.00 97.75 217 HIS A N 1
ATOM 1675 C CA . HIS A 1 217 ? -3.343 -16.780 5.955 1.00 97.75 217 HIS A CA 1
ATOM 1676 C C . HIS A 1 217 ? -3.550 -15.575 6.880 1.00 97.75 217 HIS A C 1
ATOM 1678 O O . HIS A 1 217 ? -4.187 -15.719 7.925 1.00 97.75 217 HIS A O 1
ATOM 1684 N N . LEU A 1 218 ? -3.038 -14.393 6.529 1.00 96.81 218 LEU A N 1
ATOM 1685 C CA . LEU A 1 218 ? -3.266 -13.174 7.309 1.00 96.81 218 LEU A CA 1
ATOM 1686 C C . LEU A 1 218 ? -4.753 -12.812 7.338 1.00 96.81 218 LEU A C 1
ATOM 1688 O O . LEU A 1 218 ? -5.302 -12.620 8.420 1.00 96.81 218 LEU A O 1
ATOM 1692 N N . THR A 1 219 ? -5.423 -12.804 6.187 1.00 95.56 219 THR A N 1
ATOM 1693 C CA . THR A 1 219 ? -6.855 -12.499 6.073 1.00 95.56 219 THR A CA 1
ATOM 1694 C C . THR A 1 219 ? -7.707 -13.503 6.847 1.00 95.56 219 THR A C 1
ATOM 1696 O O . THR A 1 219 ? -8.588 -13.094 7.599 1.00 95.56 219 THR A O 1
ATOM 1699 N N . ALA A 1 220 ? -7.413 -14.805 6.761 1.00 97.56 220 ALA A N 1
ATOM 1700 C CA . ALA A 1 220 ? -8.120 -15.832 7.534 1.00 97.56 220 ALA A CA 1
ATOM 1701 C C . ALA A 1 220 ? -7.968 -15.655 9.058 1.00 97.56 220 ALA A C 1
ATOM 1703 O O . ALA A 1 220 ? -8.832 -16.080 9.827 1.00 97.56 220 ALA A O 1
ATOM 1704 N N . ASN A 1 221 ? -6.883 -15.017 9.506 1.00 97.44 221 ASN A N 1
ATOM 1705 C CA . ASN A 1 221 ? -6.651 -14.704 10.913 1.00 97.44 221 ASN A CA 1
ATOM 1706 C C . ASN A 1 221 ? -7.279 -13.377 11.368 1.00 97.44 221 ASN A C 1
ATOM 1708 O O . ASN A 1 221 ? -7.223 -13.097 12.566 1.00 97.44 221 ASN A O 1
ATOM 1712 N N . ASP A 1 222 ? -7.896 -12.591 10.482 1.00 96.56 222 ASP A N 1
ATOM 1713 C CA . ASP A 1 222 ? -8.649 -11.368 10.811 1.00 96.56 222 ASP A CA 1
ATOM 1714 C C . ASP A 1 222 ? -7.921 -10.447 11.831 1.00 96.56 222 ASP A C 1
ATOM 1716 O O . ASP A 1 222 ? -8.383 -10.255 12.970 1.00 96.56 222 ASP A O 1
ATOM 1720 N N . PRO A 1 223 ? -6.706 -9.956 11.504 1.00 97.19 223 PRO A N 1
ATOM 1721 C CA . PRO A 1 223 ? -5.934 -9.106 12.396 1.00 97.19 223 PRO A CA 1
ATOM 1722 C C . PRO A 1 223 ? -6.551 -7.711 12.514 1.00 97.19 223 PRO A C 1
ATOM 1724 O O . PRO A 1 223 ? -7.013 -7.127 11.540 1.00 97.19 223 PRO A O 1
ATOM 1727 N N . SER A 1 224 ? -6.474 -7.127 13.709 1.00 95.44 224 SER A N 1
ATOM 1728 C CA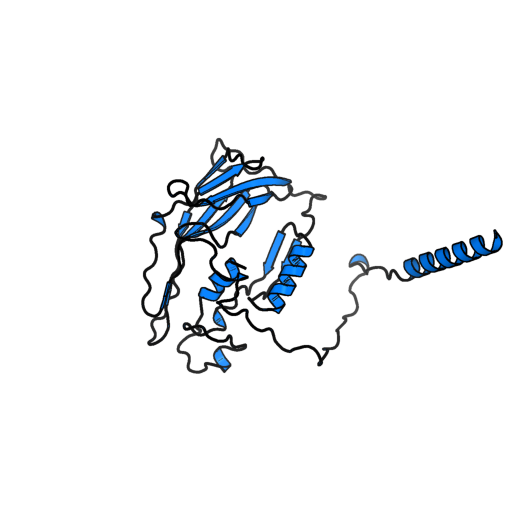 . SER A 1 224 ? -6.850 -5.725 13.936 1.00 95.44 224 SER A CA 1
ATOM 1729 C C . SER A 1 224 ? -5.805 -4.755 13.370 1.00 95.44 224 SER A C 1
ATOM 1731 O O . SER A 1 224 ? -6.110 -3.594 13.116 1.00 95.44 224 SER A O 1
ATOM 1733 N N . MET A 1 225 ? -4.560 -5.214 13.209 1.00 95.69 225 MET A N 1
ATOM 1734 C CA . MET A 1 225 ? -3.438 -4.438 12.680 1.00 95.69 225 MET A CA 1
ATOM 1735 C C . MET A 1 225 ? -2.462 -5.345 11.939 1.00 95.69 225 MET A C 1
ATOM 1737 O O . MET A 1 225 ? -2.201 -6.459 12.389 1.00 95.69 225 MET A O 1
ATOM 1741 N N . ILE A 1 226 ? -1.860 -4.830 10.869 1.00 97.19 226 ILE A N 1
ATOM 1742 C CA . ILE A 1 226 ? -0.717 -5.449 10.198 1.00 97.19 226 ILE A CA 1
ATOM 1743 C C . ILE A 1 226 ? 0.495 -4.535 10.387 1.00 97.19 226 ILE A C 1
ATOM 1745 O O . ILE A 1 226 ? 0.448 -3.353 10.052 1.00 97.19 226 ILE A O 1
ATOM 1749 N N . LEU A 1 227 ? 1.579 -5.085 10.926 1.00 97.50 227 LEU A N 1
ATOM 1750 C CA . LEU A 1 227 ? 2.895 -4.465 10.962 1.00 97.50 227 LEU A CA 1
ATOM 1751 C C . LEU A 1 227 ? 3.746 -5.065 9.839 1.00 97.50 227 LEU A C 1
ATOM 1753 O O . LEU A 1 227 ? 4.142 -6.228 9.918 1.00 97.50 227 LEU A O 1
ATOM 1757 N N . MET A 1 228 ? 4.010 -4.260 8.808 1.00 96.44 228 MET A N 1
ATOM 1758 C CA . MET A 1 228 ? 4.888 -4.613 7.691 1.00 96.44 228 MET A CA 1
ATOM 1759 C C . MET A 1 228 ? 6.325 -4.175 7.997 1.00 96.44 228 MET A C 1
ATOM 1761 O O . MET A 1 228 ? 6.588 -2.981 8.154 1.00 96.44 228 MET A O 1
ATOM 1765 N N . ILE A 1 229 ? 7.255 -5.122 8.084 1.00 96.38 229 ILE A N 1
ATOM 1766 C CA . ILE A 1 229 ? 8.660 -4.887 8.426 1.00 96.38 229 ILE A CA 1
ATOM 1767 C C . ILE A 1 229 ? 9.506 -4.918 7.149 1.00 96.38 229 ILE A C 1
ATOM 1769 O O . ILE A 1 229 ? 10.099 -5.936 6.816 1.00 96.38 229 ILE A O 1
ATOM 1773 N N . GLY A 1 230 ? 9.578 -3.778 6.458 1.00 94.81 230 GLY A N 1
ATOM 1774 C CA . GLY A 1 230 ? 10.477 -3.590 5.313 1.00 94.81 230 GLY A CA 1
ATOM 1775 C C . GLY A 1 230 ? 10.141 -4.437 4.080 1.00 94.81 230 GLY A C 1
ATOM 1776 O O . GLY A 1 230 ? 9.158 -5.171 4.062 1.00 94.81 230 GLY A O 1
ATOM 1777 N N . ASP A 1 231 ? 10.942 -4.256 3.027 1.00 96.31 231 ASP A N 1
ATOM 1778 C CA . ASP A 1 231 ? 10.969 -5.072 1.806 1.00 96.31 231 ASP A CA 1
ATOM 1779 C C . ASP A 1 231 ? 9.591 -5.484 1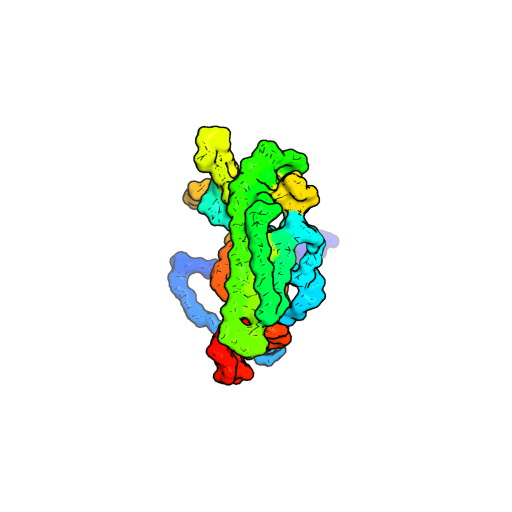.251 1.00 96.31 231 ASP A C 1
ATOM 1781 O O . ASP A 1 231 ? 9.153 -6.630 1.299 1.00 96.31 231 ASP A O 1
ATOM 1785 N N . LEU A 1 232 ? 8.891 -4.489 0.698 1.00 97.00 232 LEU A N 1
ATOM 1786 C CA . LEU A 1 232 ? 7.492 -4.613 0.301 1.00 97.00 232 LEU A CA 1
ATOM 1787 C C . LEU A 1 232 ? 7.344 -5.210 -1.107 1.00 97.00 232 LEU A C 1
ATOM 1789 O O . LEU A 1 232 ? 7.060 -6.390 -1.248 1.00 97.00 232 LEU A O 1
ATOM 1793 N N . ALA A 1 233 ? 7.542 -4.413 -2.165 1.00 97.25 233 ALA A N 1
ATOM 1794 C CA . ALA A 1 233 ? 7.210 -4.824 -3.535 1.00 97.25 233 ALA A CA 1
ATOM 1795 C C . ALA A 1 233 ? 8.366 -5.473 -4.323 1.00 97.25 233 ALA A C 1
ATOM 1797 O O . ALA A 1 233 ? 8.141 -5.973 -5.423 1.00 97.25 233 ALA A O 1
ATOM 1798 N N . TYR A 1 234 ? 9.607 -5.403 -3.821 1.00 97.31 234 TYR A N 1
ATOM 1799 C CA . TYR A 1 234 ? 10.829 -5.834 -4.531 1.00 97.31 234 TYR A CA 1
ATOM 1800 C C . TYR A 1 234 ? 10.955 -5.311 -5.980 1.00 97.31 234 TYR A C 1
ATOM 1802 O O . TYR A 1 234 ? 11.562 -5.937 -6.848 1.00 97.31 234 TYR A O 1
ATOM 1810 N N . ALA A 1 235 ? 10.454 -4.100 -6.253 1.00 97.94 235 ALA A N 1
ATOM 1811 C CA . ALA A 1 235 ? 10.549 -3.457 -7.570 1.00 97.94 235 ALA A CA 1
ATOM 1812 C C . ALA A 1 235 ? 11.997 -3.332 -8.092 1.00 97.94 235 ALA A C 1
ATOM 1814 O O . ALA A 1 235 ? 12.225 -3.235 -9.293 1.00 97.94 235 ALA A O 1
ATOM 1815 N N . ASN A 1 236 ? 12.982 -3.346 -7.192 1.00 97.00 236 ASN A N 1
ATOM 1816 C CA . ASN A 1 236 ? 14.419 -3.265 -7.469 1.00 97.00 236 ASN A CA 1
ATOM 1817 C C . ASN A 1 236 ? 15.078 -4.610 -7.850 1.00 97.00 236 ASN A C 1
ATOM 1819 O O . ASN A 1 236 ? 16.304 -4.672 -7.974 1.00 97.00 236 ASN A O 1
ATOM 1823 N N . GLN A 1 237 ? 14.296 -5.682 -8.005 1.00 96.44 237 GLN A N 1
ATOM 1824 C CA . GLN A 1 237 ? 14.724 -6.956 -8.601 1.00 96.44 237 GLN A CA 1
ATOM 1825 C C . GLN A 1 237 ? 14.480 -7.007 -10.116 1.00 96.44 237 GLN A C 1
ATOM 1827 O O . GLN A 1 237 ? 14.686 -8.041 -10.745 1.00 96.44 237 GLN A O 1
ATOM 1832 N N . TYR A 1 238 ? 14.062 -5.889 -10.709 1.00 97.44 238 TYR A N 1
ATOM 1833 C CA . TYR A 1 238 ? 13.694 -5.771 -12.114 1.00 97.44 238 TYR A CA 1
ATOM 1834 C C . TYR A 1 238 ? 14.505 -4.685 -12.818 1.00 97.44 238 TYR A C 1
ATOM 1836 O O . TYR A 1 238 ? 14.927 -3.701 -12.208 1.00 97.44 238 TYR A O 1
ATOM 1844 N N . ARG A 1 239 ? 14.660 -4.838 -14.136 1.00 97.75 239 ARG A N 1
ATOM 1845 C CA . ARG A 1 239 ? 15.088 -3.754 -15.031 1.00 97.75 239 ARG A CA 1
ATOM 1846 C C . ARG A 1 239 ? 13.962 -2.729 -15.169 1.00 97.75 239 ARG A C 1
ATOM 1848 O O . ARG A 1 239 ? 12.793 -3.066 -15.001 1.00 97.75 239 ARG A O 1
ATOM 1855 N N . THR A 1 240 ? 14.288 -1.497 -15.543 1.00 98.00 240 THR A N 1
ATOM 1856 C CA . THR A 1 240 ? 13.295 -0.423 -15.773 1.00 98.00 240 THR A CA 1
ATOM 1857 C C . THR A 1 240 ? 12.244 -0.772 -16.830 1.00 98.00 240 THR A C 1
ATOM 1859 O O . THR A 1 240 ? 11.131 -0.260 -16.790 1.00 98.00 240 THR A O 1
ATOM 1862 N N . THR A 1 241 ? 12.568 -1.677 -17.752 1.00 96.62 241 THR A N 1
ATOM 1863 C CA . THR A 1 241 ? 11.670 -2.177 -18.800 1.00 96.62 241 THR A CA 1
ATOM 1864 C C . THR A 1 241 ? 10.769 -3.332 -18.341 1.00 96.62 241 THR A C 1
ATOM 1866 O O . THR A 1 241 ? 9.942 -3.810 -19.116 1.00 96.62 241 THR A O 1
ATOM 1869 N N . GLY A 1 242 ? 10.905 -3.790 -17.093 1.00 95.19 242 GLY A N 1
ATOM 1870 C CA . GLY A 1 242 ? 10.168 -4.927 -16.545 1.00 95.19 242 GLY A CA 1
ATOM 1871 C C . GLY A 1 242 ? 10.794 -6.267 -16.930 1.00 95.19 242 GLY A C 1
ATOM 1872 O O . GLY A 1 242 ? 12.009 -6.446 -16.831 1.00 95.19 242 GLY A O 1
ATOM 1873 N N . GLY A 1 243 ? 9.959 -7.225 -17.337 1.00 91.50 243 GLY A N 1
ATOM 1874 C CA . GLY A 1 243 ? 10.370 -8.603 -17.619 1.00 91.50 243 GLY A CA 1
ATOM 1875 C C . GLY A 1 243 ? 10.309 -9.495 -16.379 1.00 91.50 243 GLY A C 1
ATOM 1876 O O . GLY A 1 243 ? 9.411 -9.348 -15.554 1.00 91.50 243 GLY A O 1
ATOM 1877 N N . SER A 1 244 ? 11.241 -10.439 -16.261 1.00 91.12 244 SER A N 1
ATOM 1878 C CA . SER A 1 244 ? 11.322 -11.349 -15.114 1.00 91.12 244 SER A CA 1
ATOM 1879 C C . SER A 1 244 ? 12.181 -10.762 -13.996 1.00 91.12 244 SER A C 1
ATOM 1881 O O . SER A 1 244 ? 13.253 -10.213 -14.260 1.00 91.12 244 SER A O 1
ATOM 1883 N N . ALA A 1 245 ? 11.733 -10.930 -12.749 1.00 92.81 245 ALA A N 1
ATOM 1884 C CA . ALA A 1 245 ? 12.554 -10.648 -11.580 1.00 92.81 245 ALA A CA 1
ATOM 1885 C C . ALA A 1 245 ? 13.824 -11.505 -11.588 1.00 92.81 245 ALA A C 1
ATOM 1887 O O . ALA A 1 245 ? 13.833 -12.640 -12.074 1.00 92.81 245 ALA A O 1
ATOM 1888 N N . VAL A 1 246 ? 14.880 -10.987 -10.971 1.00 93.56 246 VAL A N 1
ATOM 1889 C CA . VAL A 1 246 ? 16.099 -11.742 -10.685 1.00 93.56 246 VAL A CA 1
ATOM 1890 C C . VAL A 1 246 ? 16.367 -11.747 -9.185 1.00 93.56 246 VAL A C 1
ATOM 1892 O O . VAL A 1 246 ? 16.272 -10.721 -8.515 1.00 93.56 246 VAL A O 1
ATOM 1895 N N . SER A 1 247 ? 16.761 -12.902 -8.649 1.00 91.06 247 SER A N 1
ATOM 1896 C CA . SER A 1 247 ? 17.075 -13.054 -7.221 1.00 91.06 247 SER A CA 1
ATOM 1897 C C . SER A 1 247 ? 18.283 -12.221 -6.780 1.00 91.06 247 SER A C 1
ATOM 1899 O O . SER A 1 247 ? 18.386 -11.832 -5.620 1.00 91.06 247 SER A O 1
ATOM 1901 N N . CYS A 1 248 ? 19.193 -11.921 -7.710 1.00 92.50 248 CYS A N 1
ATOM 1902 C CA . CYS A 1 248 ? 20.332 -11.042 -7.496 1.00 92.50 248 CYS A CA 1
ATOM 1903 C C . CYS A 1 248 ? 20.499 -10.097 -8.692 1.00 92.50 248 CYS A C 1
ATOM 1905 O O . CYS A 1 248 ? 21.014 -10.493 -9.740 1.00 92.50 248 CYS A O 1
ATOM 1907 N N . PHE A 1 249 ? 20.103 -8.831 -8.518 1.00 94.56 249 PHE A N 1
ATOM 1908 C CA . PHE A 1 249 ? 20.179 -7.822 -9.581 1.00 94.56 249 PHE A CA 1
ATOM 1909 C C . PHE A 1 249 ? 21.607 -7.633 -10.104 1.00 94.56 249 PHE A C 1
ATOM 1911 O O . PHE A 1 249 ? 21.835 -7.698 -11.307 1.00 94.56 249 PHE A O 1
ATOM 1918 N N . ILE A 1 250 ? 22.583 -7.470 -9.205 1.00 93.19 250 ILE A N 1
ATOM 1919 C CA . ILE A 1 250 ? 23.983 -7.241 -9.591 1.00 93.19 250 ILE A CA 1
ATOM 1920 C C . ILE A 1 250 ? 24.626 -8.468 -10.253 1.00 93.19 250 ILE A C 1
ATOM 1922 O O . ILE A 1 250 ? 25.488 -8.321 -11.111 1.00 93.19 250 ILE A O 1
ATOM 1926 N N . CYS A 1 251 ? 24.181 -9.677 -9.896 1.00 95.25 251 CYS A N 1
ATOM 1927 C CA . CYS A 1 251 ? 24.672 -10.914 -10.495 1.00 95.25 251 CYS A CA 1
ATOM 1928 C C . CYS A 1 251 ? 24.142 -11.090 -11.924 1.00 95.25 251 CYS A C 1
ATOM 1930 O O . CYS A 1 251 ? 24.876 -11.522 -12.806 1.00 95.25 251 CYS A O 1
ATOM 1932 N N . ALA A 1 252 ? 22.864 -10.769 -12.148 1.00 96.44 252 ALA A N 1
ATOM 1933 C CA . ALA A 1 252 ? 22.220 -10.921 -13.450 1.00 96.44 252 ALA A CA 1
ATOM 1934 C C . ALA A 1 252 ? 22.541 -9.767 -14.413 1.00 96.44 252 ALA A C 1
ATOM 1936 O O . ALA A 1 252 ? 22.630 -9.976 -15.621 1.00 96.44 252 ALA A O 1
ATOM 1937 N N . PHE A 1 253 ? 22.731 -8.555 -13.885 1.00 95.31 253 PHE A N 1
ATOM 1938 C CA . PHE A 1 253 ? 22.980 -7.345 -14.666 1.00 95.31 253 PHE A CA 1
ATOM 1939 C C . PHE A 1 253 ? 24.243 -6.613 -14.180 1.00 95.31 253 PHE A C 1
ATOM 1941 O O . PHE A 1 253 ? 24.157 -5.466 -13.740 1.00 95.31 253 PHE A O 1
ATOM 1948 N N . PRO A 1 254 ? 25.434 -7.237 -14.275 1.00 95.44 254 PRO A N 1
ATOM 1949 C CA . PRO A 1 254 ? 26.677 -6.652 -13.761 1.00 95.44 254 PRO A CA 1
ATOM 1950 C C . PRO A 1 254 ? 27.082 -5.360 -14.484 1.00 95.44 254 PRO A C 1
ATOM 1952 O O . PRO A 1 254 ? 27.790 -4.534 -13.921 1.00 95.44 254 PRO A O 1
ATOM 1955 N N . ASN A 1 255 ? 26.600 -5.173 -15.716 1.00 94.81 255 ASN A N 1
ATOM 1956 C CA . ASN A 1 255 ? 26.869 -3.996 -16.542 1.00 94.81 255 ASN A CA 1
ATOM 1957 C C . ASN A 1 255 ? 25.743 -2.947 -16.473 1.00 94.81 255 ASN A C 1
ATOM 1959 O O . ASN A 1 255 ? 25.739 -2.009 -17.270 1.00 94.81 255 ASN A O 1
ATOM 1963 N N . ALA A 1 256 ? 24.753 -3.113 -15.585 1.00 95.00 256 ALA A N 1
ATOM 1964 C CA . ALA A 1 256 ? 23.724 -2.098 -15.392 1.00 95.00 256 ALA A CA 1
ATOM 1965 C C . ALA A 1 256 ? 24.380 -0.798 -14.890 1.00 95.00 256 ALA A C 1
ATOM 1967 O O . ALA A 1 256 ? 25.147 -0.848 -13.927 1.00 95.00 256 ALA A O 1
ATOM 1968 N N . PRO A 1 257 ? 24.075 0.368 -15.486 1.00 96.00 257 PRO A N 1
ATOM 1969 C CA . PRO A 1 257 ? 24.713 1.624 -15.091 1.00 96.00 257 PRO A CA 1
ATOM 1970 C C . PRO A 1 257 ? 24.312 2.075 -13.676 1.00 96.00 257 PRO A C 1
ATOM 1972 O O . PRO A 1 257 ? 24.991 2.895 -13.064 1.00 96.00 257 PRO A O 1
ATOM 1975 N N . ILE A 1 258 ? 23.203 1.545 -13.154 1.00 96.50 258 ILE A N 1
ATOM 1976 C CA . ILE A 1 258 ? 22.678 1.802 -11.815 1.00 96.50 258 ILE A CA 1
ATOM 1977 C C . ILE A 1 258 ? 21.817 0.616 -11.361 1.00 96.50 258 ILE A C 1
ATOM 1979 O O . ILE A 1 258 ? 21.381 -0.199 -12.176 1.00 96.50 258 ILE A O 1
ATOM 1983 N N . ARG A 1 259 ? 21.528 0.525 -10.057 1.00 96.31 259 ARG A N 1
ATOM 1984 C CA . ARG A 1 259 ? 20.475 -0.364 -9.551 1.00 96.31 259 ARG A CA 1
ATOM 1985 C C . ARG A 1 259 ? 19.109 0.149 -10.021 1.00 96.31 259 ARG A C 1
ATOM 1987 O O . ARG A 1 259 ? 18.624 1.175 -9.547 1.00 96.31 259 ARG A O 1
ATOM 1994 N N . GLU A 1 260 ? 18.525 -0.556 -10.980 1.00 97.50 260 GLU A N 1
ATOM 1995 C CA . GLU A 1 260 ? 17.242 -0.205 -11.593 1.00 97.50 260 GLU A CA 1
ATOM 1996 C C . GLU A 1 260 ? 16.051 -0.607 -10.713 1.00 97.50 260 GLU A C 1
ATOM 1998 O O . GLU A 1 260 ? 16.194 -1.298 -9.701 1.00 97.50 260 GLU A O 1
ATOM 2003 N N . SER A 1 261 ? 14.862 -0.142 -11.096 1.00 98.12 261 SER A N 1
ATOM 2004 C CA . SER A 1 261 ? 13.601 -0.580 -10.512 1.00 98.12 261 SER A CA 1
ATOM 2005 C C . SER A 1 261 ? 12.467 -0.516 -11.531 1.00 98.12 261 SER A C 1
ATOM 2007 O O . SER A 1 261 ? 12.401 0.414 -12.336 1.00 98.12 261 SER A O 1
ATOM 2009 N N . TYR A 1 262 ? 11.554 -1.483 -11.466 1.00 98.44 262 TYR A N 1
ATOM 2010 C CA . TYR A 1 262 ? 10.309 -1.490 -12.228 1.00 98.44 262 TYR A CA 1
ATOM 2011 C C . TYR A 1 262 ? 9.157 -1.042 -11.331 1.00 98.44 262 TYR A C 1
ATOM 2013 O O . TYR A 1 262 ? 8.512 -1.844 -10.654 1.00 98.44 262 TYR A O 1
ATOM 2021 N N . GLN A 1 263 ? 8.925 0.269 -11.300 1.00 98.62 263 GLN A N 1
ATOM 2022 C CA . GLN A 1 263 ? 7.943 0.906 -10.418 1.00 98.62 263 GLN A CA 1
ATOM 2023 C C . GLN A 1 263 ? 6.504 0.362 -10.529 1.00 98.62 263 GLN A C 1
ATOM 2025 O O . GLN A 1 263 ? 5.867 0.281 -9.483 1.00 98.62 263 GLN A O 1
ATOM 2030 N N . PRO A 1 264 ? 6.005 -0.138 -11.682 1.00 98.06 264 PRO A N 1
ATOM 2031 C CA . PRO A 1 264 ? 4.685 -0.771 -11.748 1.00 98.06 264 PRO A CA 1
ATOM 2032 C C . PRO A 1 264 ? 4.490 -1.964 -10.799 1.00 98.06 264 PRO A C 1
ATOM 2034 O O . PRO A 1 264 ? 3.352 -2.342 -10.530 1.00 98.06 264 PRO A O 1
ATOM 2037 N N . ARG A 1 265 ? 5.565 -2.557 -10.250 1.00 98.00 265 ARG A N 1
ATOM 2038 C CA . ARG A 1 265 ? 5.448 -3.543 -9.161 1.00 98.00 265 ARG A CA 1
ATOM 2039 C C . ARG A 1 265 ? 4.842 -2.945 -7.894 1.00 98.00 265 ARG A C 1
ATOM 2041 O O . ARG A 1 265 ? 4.100 -3.652 -7.225 1.00 98.00 265 ARG A O 1
ATOM 2048 N N . TRP A 1 266 ? 5.112 -1.677 -7.580 1.00 98.50 266 TRP A N 1
ATOM 2049 C CA . TRP A 1 266 ? 4.471 -0.976 -6.463 1.00 98.50 266 TRP A CA 1
ATOM 2050 C C . TRP A 1 266 ? 2.978 -0.782 -6.704 1.00 98.50 266 TRP A C 1
ATOM 2052 O O . TRP A 1 266 ? 2.191 -1.095 -5.818 1.00 98.50 266 TRP A O 1
ATOM 2062 N N . ASP A 1 267 ? 2.587 -0.370 -7.914 1.00 98.12 267 ASP A N 1
ATOM 2063 C CA . ASP A 1 267 ? 1.171 -0.240 -8.281 1.00 98.12 267 ASP A CA 1
ATOM 2064 C C . ASP A 1 267 ? 0.441 -1.586 -8.197 1.00 98.12 267 ASP A C 1
ATOM 2066 O O . ASP A 1 267 ? -0.658 -1.682 -7.657 1.00 98.12 267 ASP A O 1
ATOM 2070 N N . GLY A 1 268 ? 1.064 -2.651 -8.714 1.00 97.12 268 GLY A N 1
ATOM 2071 C CA . GLY A 1 268 ? 0.538 -4.010 -8.598 1.00 97.12 268 GLY A CA 1
ATOM 2072 C C . GLY A 1 268 ? 0.400 -4.443 -7.138 1.00 97.12 268 GLY A C 1
ATOM 2073 O O . GLY A 1 268 ? -0.647 -4.953 -6.754 1.00 97.12 268 GLY A O 1
ATOM 2074 N N . TRP A 1 269 ? 1.424 -4.194 -6.320 1.00 97.62 269 TRP A N 1
ATOM 2075 C CA . TRP A 1 269 ? 1.425 -4.530 -4.896 1.00 97.62 269 TRP A CA 1
ATOM 2076 C C . TRP A 1 269 ? 0.346 -3.771 -4.119 1.00 97.62 269 TRP A C 1
ATOM 2078 O O . TRP A 1 269 ? -0.300 -4.362 -3.268 1.00 97.62 269 TRP A O 1
ATOM 2088 N N . GLY A 1 270 ? 0.106 -2.495 -4.432 1.00 97.06 270 GLY A N 1
ATOM 2089 C CA . GLY A 1 270 ? -0.945 -1.703 -3.789 1.00 97.06 270 GLY A CA 1
ATOM 2090 C C . GLY A 1 270 ? -2.369 -2.094 -4.202 1.00 97.06 270 GLY A C 1
ATOM 2091 O O . GLY A 1 270 ? -3.316 -1.794 -3.478 1.00 97.06 270 GLY A O 1
ATOM 2092 N N . ARG A 1 271 ? -2.551 -2.716 -5.375 1.00 96.19 271 ARG A N 1
ATOM 2093 C CA . ARG A 1 271 ? -3.860 -3.209 -5.852 1.00 96.19 271 ARG A CA 1
ATOM 2094 C C . ARG A 1 271 ? -4.219 -4.582 -5.303 1.00 96.19 271 ARG A C 1
ATOM 2096 O O . ARG A 1 271 ? -5.406 -4.904 -5.258 1.00 96.19 271 ARG A O 1
ATOM 2103 N N . TYR A 1 272 ? -3.195 -5.368 -4.990 1.00 90.00 272 TYR A N 1
ATOM 2104 C CA . TYR A 1 272 ? -3.314 -6.704 -4.435 1.00 90.00 272 TYR A CA 1
ATOM 2105 C C . TYR A 1 272 ? -3.925 -6.669 -3.030 1.00 90.00 272 TYR A C 1
ATOM 2107 O O . TYR A 1 272 ? -4.862 -7.466 -2.797 1.00 90.00 272 TYR A O 1
#

Organism: Thlaspi arvense (NCBI:txid13288)

pLDDT: mean 91.14, std 12.33, range [49.38, 98.88]

Foldseek 3Di:
DVVVVVVVVVVVVVVVVVVVVPPPDDDDCVVPDDDDDDDDDDPVDDDDFFFDDCPPPLLDDPDDAFAWFLWDWDDDALQKIKTKTFGDAKDKFQDDDADDLVVWWKKKFKDQDPPDRPDMWTWGKDKDKDDDPDPPAMIIIGGIMHITMQAQPPPPRHTHDGQGKMKMWIIGPVPVRIYPIDMAGGAHDDDPPGDFPAEAEEELLARGPVSVVVVVVVVVVPGNYYHYDYNQHPQLQATSVGDGGDPDNCVVCVPPPDRHGPCSSVSSRSSD

Radius of gyration: 25.35 Å; chains: 1; bounding box: 55×77×56 Å

Sequence (272 aa):
MELYCSCIASVIFLFLVGVAANAQSIPTTLEGPFQPVTRSFDPSLRRGSDDLPMDHPRLKKNVTSMFPEQIALAISSPSSMWVSWVTGDAQIGLNVTPLDPSTVASEVWYGKESGKYLMKRKGLSMVYSQLYPFEGLWNYTSGIIHHVKIDGCMSFIEGLEPGTKYYYKCGDSAFPAMSDEKVFETMPLPGPDRYPRRIAVVGDLGLTSNSTTTIDHLTANDPSMILMIGDLAYANQYRTTGGSAVSCFICAFPNAPIRESYQPRWDGWGRY

InterPro domains:
  IPR008963 Purple acid phosphatase-like, N-terminal [SSF49363] (50-188)
  IPR015914 Purple acid phosphatase, N-terminal [PF16656] (68-186)
  IPR029052 Metallo-dependent phosphatase-like [G3DSA:3.60.21.10] (193-272)
  IPR039331 Purple acid phosphatase-like [PTHR22953] (12-272)